Protein AF-Q9VDY0-F1 (afdb_monomer_lite)

InterPro domains:
  IPR006623 Testicular haploid expressed repeat [PF14912] (174-242)
  IPR006623 Testicular haploid expressed repeat [SM00705] (97-116)
  IPR006623 Testicular haploid expressed repeat [SM00705] (178-197)
  IPR006623 Testicular haploid expressed repeat [SM00705] (226-245)

Sequence (253 aa):
MSMIQEETKASVISVVKPPPSWVEWCERNAKPIERRLIKERRYLTRWQIPGPMKKAQWREFYEWAASRAMPKELPVPVKQPIPCVDKFLPCARKPRAIDPDEFQEKVAKLATPLERKMTPKHQYIYPVQPYSPIIVWGQPPLHDKGRPFKPPQKPCCFFNADIEDKWWAELRFPIRKAALKARITPRILSLSKPKITPQFPPHCYHPEHIYDVLNVKPPRRKKFTPQGWRLHQIRLLYLSKPVSRPEYEYFYM

Organism: Drosophila melanogaster (NCBI:txid7227)

Foldseek 3Di:
DAFDPPPDPPPPPPPVPPDDDPVVVCVVVVDPPPDPPPPDDDDDDPVRDPDDDDPVRVVVVVVVCVVPVDDDDDDDDDGDHDDPDDCVDPVNDDDDDDDPVVVVVVVVVVVDPDPVPDDVVPPDPDDDDDDDAPPDPPDDGDDDPDDPDDPPDDDPDDPDPVRVVVVVVVVPDPQPPCNVVDDDDVVVVVVPPPPPDADVVHPDDDPDDDDDQLQDADDPPDPADNVRSSVVSVVVVVVPDPPPPPPPPPPPD

pLDDT: mean 76.74, std 13.52, range [33.88, 94.31]

Radius of gyration: 40.16 Å; chains: 1; bounding box: 88×80×98 Å

Secondary structure (DSSP, 8-state):
-B------TT------PPPPPHHHHHHHHHS--------S--PPPTTTS-SPPPHHHHHHHHHHHHHHSSPPPPPPPP---B----TTSTTTSPPPPPPHHHHHHHHHHHHSPPGGG--GGG------PPP-----TTSPP---TT---PPP---SS-SSHHHHHHHHHHHS----HHHHTPPPPHHHHHHHS---PPPSS-SS-PPP----GGGPPPPTTS---HHHHHHHHHHHHHHHS------------

Structure (mmCIF, N/CA/C/O backbone):
data_AF-Q9VDY0-F1
#
_entry.id   AF-Q9VDY0-F1
#
loop_
_atom_site.group_PDB
_atom_site.id
_atom_site.type_symbol
_atom_site.label_atom_id
_atom_site.label_alt_id
_atom_site.label_comp_id
_atom_site.label_asym_id
_atom_site.label_entity_id
_atom_site.label_seq_id
_atom_site.pdbx_PDB_ins_code
_atom_site.Cartn_x
_atom_site.Cartn_y
_atom_site.Cartn_z
_atom_site.occupancy
_atom_site.B_iso_or_equiv
_atom_site.auth_seq_id
_atom_site.auth_comp_id
_atom_site.auth_asym_id
_atom_site.auth_atom_id
_atom_site.pdbx_PDB_model_num
ATOM 1 N N . MET A 1 1 ? -15.422 34.775 -28.209 1.00 33.88 1 MET A N 1
ATOM 2 C CA . MET A 1 1 ? -13.989 34.560 -28.388 1.00 33.88 1 MET A CA 1
ATOM 3 C C . MET A 1 1 ? -13.470 33.759 -27.116 1.00 33.88 1 MET A C 1
ATOM 5 O O . MET A 1 1 ? -12.814 34.283 -26.243 1.00 33.88 1 MET A O 1
ATOM 9 N N . SER A 1 2 ? -13.886 32.494 -26.893 1.00 41.53 2 SER A N 1
ATOM 10 C CA . SER A 1 2 ? -13.503 31.529 -25.809 1.00 41.53 2 SER A CA 1
ATOM 11 C C . SER A 1 2 ? -12.095 30.889 -26.007 1.00 41.53 2 SER A C 1
ATOM 13 O O . SER A 1 2 ? -11.409 31.260 -26.908 1.00 41.53 2 SER A O 1
ATOM 15 N N . MET A 1 3 ? -11.508 29.999 -25.213 1.00 39.16 3 MET A N 1
ATOM 16 C CA . MET A 1 3 ? -10.146 29.480 -25.515 1.00 39.16 3 MET A CA 1
ATOM 17 C C . MET A 1 3 ? -10.170 28.060 -26.072 1.00 39.16 3 MET A C 1
ATOM 19 O O . MET A 1 3 ? -10.779 27.187 -25.457 1.00 39.16 3 MET A O 1
ATOM 23 N N . ILE A 1 4 ? -9.558 27.853 -27.250 1.00 44.50 4 ILE A N 1
ATOM 24 C CA . ILE A 1 4 ? -9.361 26.525 -27.844 1.00 44.50 4 ILE A CA 1
ATOM 25 C C . ILE A 1 4 ? -8.486 25.783 -26.847 1.00 44.50 4 ILE A C 1
ATOM 27 O O . ILE A 1 4 ? -7.351 26.182 -26.594 1.00 44.50 4 ILE A O 1
ATOM 31 N N . GLN A 1 5 ? -9.065 24.764 -26.219 1.00 44.41 5 GLN A N 1
ATOM 32 C CA . GLN A 1 5 ? -8.342 23.866 -25.342 1.00 44.41 5 GLN A CA 1
ATOM 33 C C . GLN A 1 5 ? -7.259 23.194 -26.182 1.00 44.41 5 GLN A C 1
ATOM 35 O O . GLN A 1 5 ? -7.542 22.433 -27.105 1.00 44.41 5 GLN A O 1
ATOM 40 N N . GLU A 1 6 ? -6.011 23.533 -25.868 1.00 40.41 6 GLU A N 1
ATOM 41 C CA . GLU A 1 6 ? -4.843 22.752 -26.232 1.00 40.41 6 GLU A CA 1
ATOM 42 C C . GLU A 1 6 ? -5.005 21.375 -25.587 1.00 40.41 6 GLU A C 1
ATOM 44 O O . GLU A 1 6 ? -4.601 21.136 -24.447 1.00 40.41 6 GLU A O 1
ATOM 49 N N . GLU A 1 7 ? -5.652 20.464 -26.311 1.00 42.00 7 GLU A N 1
ATOM 50 C CA . GLU A 1 7 ? -5.622 19.053 -25.981 1.00 42.00 7 GLU A CA 1
ATOM 51 C C . GLU A 1 7 ? -4.179 18.582 -26.126 1.00 42.00 7 GLU A C 1
ATOM 53 O O . GLU A 1 7 ? -3.614 18.376 -27.203 1.00 42.00 7 GLU A O 1
ATOM 58 N N . THR A 1 8 ? -3.564 18.505 -24.956 1.00 42.94 8 THR A N 1
ATOM 59 C CA . THR A 1 8 ? -2.316 17.846 -24.642 1.00 42.94 8 THR A CA 1
ATOM 60 C C . THR A 1 8 ? -2.047 16.666 -25.568 1.00 42.94 8 THR A C 1
ATOM 62 O O . THR A 1 8 ? -2.854 15.746 -25.690 1.00 42.94 8 THR A O 1
ATOM 65 N N . LYS A 1 9 ? -0.839 16.662 -26.137 1.00 45.66 9 LYS A N 1
ATOM 66 C CA . LYS A 1 9 ? -0.232 15.641 -27.012 1.00 45.66 9 LYS A CA 1
ATOM 67 C C . LYS A 1 9 ? -0.145 14.221 -26.405 1.00 45.66 9 LYS A C 1
ATOM 69 O O . LYS A 1 9 ? 0.622 13.397 -26.890 1.00 45.66 9 LYS A O 1
ATOM 74 N N . ALA A 1 10 ? -0.893 13.928 -25.344 1.00 47.28 10 ALA A N 1
ATOM 75 C CA . 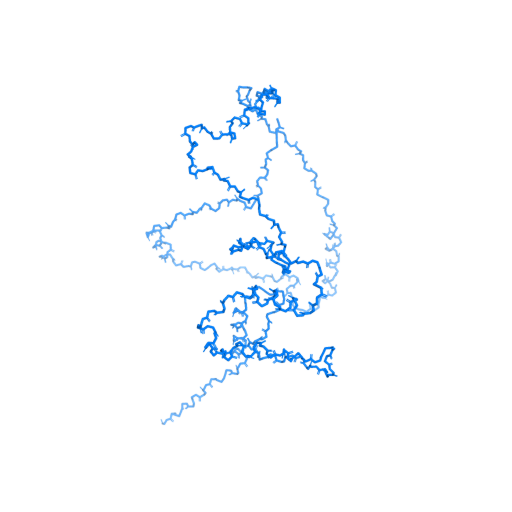ALA A 1 10 ? -0.930 12.654 -24.637 1.00 47.28 10 ALA A CA 1
ATOM 76 C C . ALA A 1 10 ? -2.174 11.806 -24.959 1.00 47.28 10 ALA A C 1
ATOM 78 O O . ALA A 1 10 ? -2.213 10.639 -24.579 1.00 47.28 10 ALA A O 1
ATOM 79 N N . SER A 1 11 ? -3.162 12.342 -25.682 1.00 43.25 11 SER A N 1
ATOM 80 C CA . SER A 1 11 ? -4.394 11.621 -26.020 1.00 43.25 11 SER A CA 1
ATOM 81 C C . SER A 1 11 ? -4.702 11.645 -27.513 1.00 43.25 11 SER A C 1
ATOM 83 O O . SER A 1 11 ? -5.863 11.753 -27.898 1.00 43.25 11 SER A O 1
ATOM 85 N N . VAL A 1 12 ? -3.690 11.479 -28.379 1.00 45.91 12 VAL A N 1
ATOM 86 C CA . VAL A 1 12 ? -3.972 10.922 -29.713 1.00 45.91 12 VAL A CA 1
ATOM 87 C C . VAL A 1 12 ? -4.371 9.480 -29.467 1.00 45.91 12 VAL A C 1
ATOM 89 O O . VAL A 1 12 ? -3.540 8.576 -29.400 1.00 45.91 12 VAL A O 1
ATOM 92 N N . ILE A 1 13 ? -5.666 9.355 -29.198 1.00 47.03 13 ILE A N 1
ATOM 93 C CA . ILE A 1 13 ? -6.491 8.172 -29.111 1.00 47.03 13 ILE A CA 1
ATOM 94 C C . ILE A 1 13 ? -5.808 7.087 -29.924 1.00 47.03 13 ILE A C 1
ATOM 96 O O . ILE A 1 13 ? -5.751 7.140 -31.154 1.00 47.03 13 ILE A O 1
ATOM 100 N N . SER A 1 14 ? -5.241 6.112 -29.218 1.00 49.50 14 SER A N 1
ATOM 101 C CA . SER A 1 14 ? -4.957 4.817 -29.797 1.00 49.50 14 SER A CA 1
ATOM 102 C C . SER A 1 14 ? -6.316 4.260 -30.200 1.00 49.50 14 SER A C 1
ATOM 104 O O . SER A 1 14 ? -6.971 3.571 -29.419 1.00 49.50 14 SER A O 1
ATOM 106 N N . VAL A 1 15 ? -6.792 4.652 -31.381 1.00 58.38 15 VAL A N 1
ATOM 107 C CA . VAL A 1 15 ? -7.904 3.999 -32.049 1.00 58.38 15 VAL A CA 1
ATOM 108 C C . VAL A 1 15 ? -7.485 2.543 -32.065 1.00 58.38 15 VAL A C 1
ATOM 110 O O . VAL A 1 15 ? -6.479 2.197 -32.691 1.00 58.38 15 VAL A O 1
ATOM 113 N N . VAL A 1 16 ? -8.155 1.732 -31.245 1.00 65.56 16 VAL A N 1
ATOM 114 C CA . VAL A 1 16 ? -7.887 0.304 -31.139 1.00 65.56 16 VAL A CA 1
ATOM 115 C C . VAL A 1 16 ? -8.151 -0.230 -32.533 1.00 65.56 16 VAL A C 1
ATOM 117 O O . VAL A 1 16 ? -9.300 -0.347 -32.951 1.00 65.56 16 VAL A O 1
ATOM 120 N N . LYS A 1 17 ? -7.079 -0.429 -33.304 1.00 72.38 17 LYS A N 1
ATOM 121 C CA . LYS A 1 17 ? -7.203 -0.986 -34.643 1.00 72.38 17 LYS A CA 1
ATOM 122 C C . LYS A 1 17 ? -7.842 -2.362 -34.463 1.00 72.38 17 LYS A C 1
ATOM 124 O O . LYS A 1 17 ? -7.377 -3.105 -33.591 1.00 72.38 17 LYS A O 1
ATOM 129 N N . PRO A 1 18 ? -8.906 -2.687 -35.216 1.00 80.94 18 PRO A N 1
ATOM 130 C CA . PRO A 1 18 ? -9.484 -4.017 -35.152 1.00 80.94 18 PRO A CA 1
ATOM 131 C C . PRO A 1 18 ? -8.390 -5.058 -35.432 1.00 80.94 18 PRO A C 1
ATOM 133 O O . PRO A 1 18 ? -7.410 -4.746 -36.122 1.00 80.94 18 PRO A O 1
ATOM 136 N N . PRO A 1 19 ? -8.513 -6.269 -34.862 1.00 82.88 19 PRO A N 1
ATOM 137 C CA . PRO A 1 19 ? -7.570 -7.338 -35.146 1.00 82.88 19 PRO A CA 1
ATOM 138 C C . PRO A 1 19 ? -7.471 -7.522 -36.668 1.00 82.88 19 PRO A C 1
ATOM 140 O O . PRO A 1 19 ? -8.509 -7.513 -37.334 1.00 82.88 19 PRO A O 1
ATOM 143 N N . PRO A 1 20 ? -6.251 -7.636 -37.224 1.00 80.44 20 PRO A N 1
ATOM 144 C CA . PRO A 1 20 ? -6.081 -7.765 -38.662 1.00 80.44 20 PRO A CA 1
ATOM 145 C C . PRO A 1 20 ? -6.806 -9.013 -39.160 1.00 80.44 20 PRO A C 1
ATOM 147 O O . PRO A 1 20 ? -6.823 -10.046 -38.480 1.00 80.44 20 PRO A O 1
ATOM 150 N N . SER A 1 21 ? -7.380 -8.920 -40.357 1.00 87.38 21 SER A N 1
ATOM 151 C CA . SER A 1 21 ? -7.919 -10.096 -41.039 1.00 87.38 21 SER A CA 1
ATOM 152 C C . SER A 1 21 ? -6.801 -11.125 -41.246 1.00 87.38 21 SER A C 1
ATOM 154 O O . SER A 1 21 ? -5.633 -10.765 -41.406 1.00 87.38 21 SER A O 1
ATOM 156 N N . TRP A 1 22 ? -7.141 -12.417 -41.276 1.00 88.19 22 TRP A N 1
ATOM 157 C CA . TRP A 1 22 ? -6.167 -13.483 -41.538 1.00 88.19 22 TRP A CA 1
ATOM 158 C C . TRP A 1 22 ? -5.363 -13.224 -42.822 1.00 88.19 22 TRP A C 1
ATOM 160 O O . TRP A 1 22 ? -4.153 -13.432 -42.850 1.00 88.19 22 TRP A O 1
ATOM 170 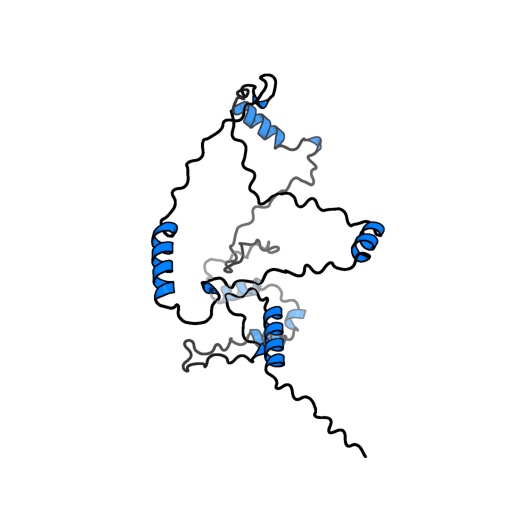N N . VAL A 1 23 ? -6.019 -12.675 -43.849 1.00 91.38 23 VAL A N 1
ATOM 171 C CA . VAL A 1 23 ? -5.388 -12.303 -45.124 1.00 91.38 23 VAL A CA 1
ATOM 172 C C . VAL A 1 23 ? -4.345 -11.199 -44.932 1.00 91.38 23 VAL A C 1
ATOM 174 O O . VAL A 1 23 ? -3.214 -11.350 -45.382 1.00 91.38 23 VAL A O 1
ATOM 177 N N . GLU A 1 24 ? -4.668 -10.139 -44.185 1.00 91.06 24 GLU A N 1
ATOM 178 C CA . GLU A 1 24 ? -3.726 -9.051 -43.876 1.00 91.06 24 GLU A CA 1
ATOM 179 C C . GLU A 1 24 ? -2.537 -9.553 -43.048 1.00 91.06 24 GLU A C 1
ATOM 181 O O . GLU A 1 24 ? -1.400 -9.114 -43.232 1.00 91.06 24 GLU A O 1
ATOM 186 N N . TRP A 1 25 ? -2.782 -10.495 -42.132 1.00 89.31 25 TRP A N 1
ATOM 187 C CA . TRP A 1 25 ? -1.723 -11.133 -41.358 1.00 89.31 25 TRP A CA 1
ATOM 188 C C . TRP A 1 25 ? -0.805 -11.973 -42.255 1.00 89.31 25 TRP A C 1
ATOM 190 O O . TRP A 1 25 ? 0.420 -11.871 -42.135 1.00 89.31 25 TRP A O 1
ATOM 200 N N . CYS A 1 26 ? -1.368 -12.753 -43.182 1.00 88.81 26 CYS A N 1
ATOM 201 C CA . CYS A 1 26 ? -0.603 -13.502 -44.176 1.00 88.81 26 CYS A CA 1
ATOM 202 C C . CYS A 1 26 ? 0.220 -12.568 -45.070 1.00 88.81 26 CYS A C 1
ATOM 204 O O . CYS A 1 26 ? 1.424 -12.772 -45.185 1.00 88.81 26 CYS A O 1
ATOM 206 N N . GLU A 1 27 ? -0.367 -11.508 -45.627 1.00 90.44 27 GLU A N 1
ATOM 207 C CA . GLU A 1 27 ? 0.351 -10.533 -46.463 1.00 90.44 27 GLU A CA 1
ATOM 208 C C . GLU A 1 27 ? 1.490 -9.834 -45.711 1.00 90.44 27 GLU A C 1
ATOM 210 O O . GLU A 1 27 ? 2.564 -9.594 -46.273 1.00 90.44 27 GLU A O 1
ATOM 215 N N . ARG A 1 28 ? 1.285 -9.519 -44.426 1.00 85.50 28 ARG A N 1
ATOM 216 C CA . ARG A 1 28 ? 2.302 -8.864 -43.597 1.00 85.50 28 ARG A CA 1
ATOM 217 C C . ARG A 1 28 ? 3.474 -9.785 -43.268 1.00 85.50 28 ARG A C 1
ATOM 219 O O . ARG A 1 28 ? 4.600 -9.303 -43.198 1.00 85.50 28 ARG A O 1
ATOM 226 N N . ASN A 1 29 ? 3.219 -11.075 -43.047 1.00 85.62 29 ASN A N 1
ATOM 227 C CA . ASN A 1 29 ? 4.269 -12.056 -42.752 1.00 85.62 29 ASN A CA 1
ATOM 228 C C . ASN A 1 29 ? 4.889 -12.684 -44.010 1.00 85.62 29 ASN A C 1
ATOM 230 O O . ASN A 1 29 ? 6.006 -13.185 -43.933 1.00 85.62 29 ASN A O 1
ATOM 234 N N . ALA A 1 30 ? 4.206 -12.648 -45.158 1.00 86.75 30 ALA A N 1
ATOM 235 C CA . ALA A 1 30 ? 4.732 -13.151 -46.427 1.00 86.75 30 ALA A CA 1
ATOM 236 C C . ALA A 1 30 ? 5.882 -12.287 -46.968 1.00 86.75 30 ALA A C 1
ATOM 238 O O . ALA A 1 30 ? 6.735 -12.780 -47.705 1.00 86.75 30 ALA A O 1
ATOM 239 N N . LYS A 1 31 ? 5.926 -10.998 -46.605 1.00 84.25 31 LYS A N 1
ATOM 240 C CA 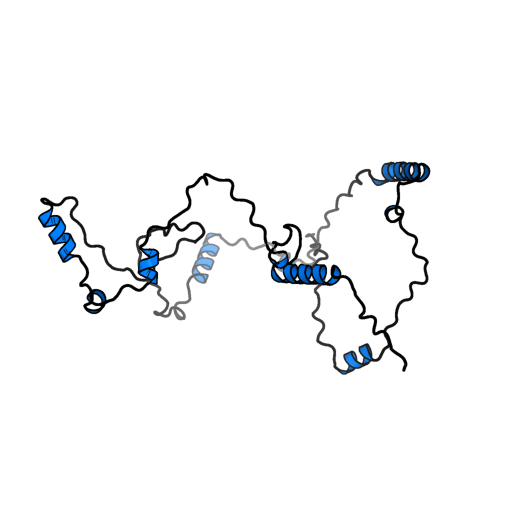. LYS A 1 31 ? 7.010 -10.096 -47.008 1.00 84.25 31 LYS A CA 1
ATOM 241 C C . LYS A 1 31 ? 8.252 -10.344 -46.136 1.00 84.25 31 LYS A C 1
ATOM 243 O O . LYS A 1 31 ? 8.153 -10.244 -44.911 1.00 84.25 31 LYS A O 1
ATOM 248 N N . PRO A 1 32 ? 9.429 -10.632 -46.721 1.00 83.31 32 PRO A N 1
ATOM 249 C CA . PRO A 1 32 ? 10.660 -10.772 -45.951 1.00 83.31 32 PRO A CA 1
ATOM 250 C C . PRO A 1 32 ? 10.989 -9.470 -45.208 1.00 83.31 32 PRO A C 1
ATOM 252 O O . PRO A 1 32 ? 10.771 -8.371 -45.716 1.00 83.31 32 PRO A O 1
ATOM 255 N N . ILE A 1 33 ? 11.518 -9.590 -43.986 1.00 82.31 33 ILE A N 1
ATOM 256 C CA . ILE A 1 33 ? 11.867 -8.435 -43.148 1.00 82.31 33 ILE A CA 1
ATOM 257 C C . ILE A 1 33 ? 12.983 -7.645 -43.837 1.00 82.31 33 ILE A C 1
ATOM 259 O O . ILE A 1 33 ? 14.144 -8.060 -43.827 1.00 82.31 33 ILE A O 1
ATOM 263 N N . GLU A 1 34 ? 12.644 -6.481 -44.389 1.00 80.06 34 GLU A N 1
ATOM 264 C CA . GLU A 1 34 ? 13.615 -5.532 -44.928 1.00 80.06 34 GLU A CA 1
ATOM 265 C C . GLU A 1 34 ? 14.488 -4.985 -43.794 1.00 80.06 34 GLU A C 1
ATOM 267 O O . GLU A 1 34 ? 14.147 -4.035 -43.081 1.00 80.06 34 GLU A O 1
ATOM 272 N N . ARG A 1 35 ? 15.650 -5.606 -43.590 1.00 80.88 35 ARG A N 1
ATOM 273 C CA . ARG A 1 35 ? 16.654 -5.093 -42.660 1.00 80.88 35 ARG A CA 1
ATOM 274 C C . ARG A 1 35 ? 17.238 -3.821 -43.263 1.00 80.88 35 ARG A C 1
ATOM 276 O O . ARG A 1 35 ? 18.018 -3.885 -44.209 1.00 80.88 35 ARG A O 1
ATOM 283 N N . ARG A 1 36 ? 16.883 -2.660 -42.704 1.00 80.62 36 ARG A N 1
ATOM 284 C CA . ARG A 1 36 ? 17.521 -1.384 -43.057 1.00 80.62 36 ARG A CA 1
ATOM 285 C C . ARG A 1 36 ? 19.003 -1.453 -42.692 1.00 80.62 36 ARG A C 1
ATOM 287 O O . ARG A 1 36 ? 19.375 -1.265 -41.535 1.00 80.62 36 ARG A O 1
ATOM 294 N N . LEU A 1 37 ? 19.845 -1.731 -43.681 1.00 76.44 37 LEU A N 1
ATOM 295 C CA . LEU A 1 37 ? 21.285 -1.549 -43.566 1.00 76.44 37 LEU A CA 1
ATOM 296 C C . LEU A 1 37 ? 21.538 -0.044 -43.478 1.00 76.44 37 LEU A C 1
ATOM 298 O O . LEU A 1 37 ? 21.373 0.681 -44.459 1.00 76.44 37 LEU A O 1
ATOM 302 N N . ILE A 1 38 ? 21.888 0.437 -42.288 1.00 77.69 38 ILE A N 1
ATOM 303 C CA . ILE A 1 38 ? 22.301 1.827 -42.098 1.00 77.69 38 ILE A CA 1
ATOM 304 C C . ILE A 1 38 ? 23.636 1.979 -42.836 1.00 77.69 38 ILE A C 1
ATOM 306 O O . ILE A 1 38 ? 24.664 1.503 -42.364 1.00 77.69 38 ILE A O 1
ATOM 310 N N . LYS A 1 39 ? 23.599 2.571 -44.037 1.00 79.12 39 LYS A N 1
ATOM 311 C CA . LYS A 1 39 ? 24.779 2.743 -44.905 1.00 79.12 39 LYS A CA 1
ATOM 312 C C . LYS A 1 39 ? 25.777 3.766 -44.356 1.00 79.12 39 LYS A C 1
ATOM 314 O O . LYS A 1 39 ? 26.944 3.747 -44.731 1.00 79.12 39 LYS A O 1
ATOM 319 N N . GLU A 1 40 ? 25.332 4.660 -43.481 1.00 80.50 40 GLU A N 1
ATOM 320 C CA . GLU A 1 40 ? 26.159 5.747 -42.970 1.00 80.50 40 GLU A CA 1
ATOM 321 C C . GLU A 1 40 ? 27.049 5.278 -41.816 1.00 80.50 40 GLU A C 1
ATOM 323 O O . GLU A 1 40 ? 26.590 4.663 -40.849 1.00 80.50 40 GLU A O 1
ATOM 328 N N . ARG A 1 41 ? 28.348 5.593 -41.901 1.00 76.12 41 ARG A N 1
ATOM 329 C CA . ARG A 1 41 ? 29.286 5.351 -40.801 1.00 76.12 41 ARG A CA 1
ATOM 330 C C . ARG A 1 41 ? 28.848 6.184 -39.600 1.00 76.12 41 ARG A C 1
ATOM 332 O O . ARG A 1 41 ? 28.804 7.409 -39.661 1.00 76.12 41 ARG A O 1
ATOM 339 N N . ARG A 1 42 ? 28.531 5.511 -38.494 1.00 77.69 42 ARG A N 1
ATOM 340 C CA . ARG A 1 42 ? 28.123 6.159 -37.248 1.00 77.69 42 ARG A CA 1
ATOM 341 C C . ARG A 1 42 ? 29.297 6.952 -36.672 1.00 77.69 42 ARG A C 1
ATOM 343 O O . ARG A 1 42 ? 30.224 6.368 -36.117 1.00 77.69 42 ARG A O 1
ATOM 350 N N . TYR A 1 43 ? 29.235 8.275 -36.763 1.00 78.31 43 TYR A N 1
ATOM 351 C CA . TYR A 1 43 ? 30.140 9.150 -36.026 1.00 78.31 43 TYR A CA 1
ATOM 352 C C . TYR A 1 43 ? 29.741 9.137 -34.550 1.00 78.31 43 TYR A C 1
ATOM 354 O O . TYR A 1 43 ? 28.598 9.439 -34.200 1.00 78.31 43 TYR A O 1
ATOM 362 N N . LEU A 1 44 ? 30.671 8.743 -33.679 1.00 80.81 44 LEU A N 1
ATOM 363 C CA . LEU A 1 44 ? 30.465 8.848 -32.240 1.00 80.81 44 LEU A CA 1
ATOM 364 C C . LEU A 1 44 ? 30.328 10.323 -31.874 1.00 80.81 44 LEU A C 1
ATOM 366 O O . LEU A 1 44 ? 31.113 11.163 -32.320 1.00 80.81 44 LEU A O 1
ATOM 370 N N . THR A 1 45 ? 29.328 10.644 -31.056 1.00 73.69 45 THR A N 1
ATOM 371 C CA . THR A 1 45 ? 29.236 11.997 -30.512 1.00 73.69 45 THR A CA 1
ATOM 372 C C . THR A 1 45 ? 30.423 12.241 -29.585 1.00 73.69 45 THR A C 1
ATOM 374 O O . THR A 1 45 ? 31.008 11.310 -29.034 1.00 73.69 45 THR A O 1
ATOM 377 N N . ARG A 1 46 ? 30.779 13.509 -29.377 1.00 66.12 46 ARG A N 1
ATOM 378 C CA . ARG A 1 46 ? 31.914 13.908 -28.530 1.00 66.12 46 ARG A CA 1
ATOM 379 C C . ARG A 1 46 ? 31.920 13.255 -27.137 1.00 66.12 46 ARG A C 1
ATOM 381 O O . ARG A 1 46 ? 32.983 12.994 -26.595 1.00 66.12 46 ARG A O 1
ATOM 388 N N . TRP A 1 47 ? 30.734 12.962 -26.603 1.00 66.44 47 TRP A N 1
ATOM 389 C CA . TRP A 1 47 ? 30.490 12.334 -25.299 1.00 66.44 47 TRP A CA 1
ATOM 390 C C . TRP A 1 47 ? 30.594 10.802 -25.298 1.00 66.44 47 TRP A C 1
ATOM 392 O O . TRP A 1 47 ? 30.579 10.188 -24.238 1.00 66.44 47 TRP A O 1
ATOM 402 N N . GLN A 1 48 ? 30.644 10.177 -26.476 1.00 79.69 48 GLN A N 1
ATOM 403 C CA . GLN A 1 48 ? 30.752 8.725 -26.644 1.00 79.69 48 GLN A CA 1
ATOM 404 C C . GLN A 1 48 ? 32.198 8.259 -26.852 1.00 79.69 48 GLN A C 1
ATOM 406 O O . GLN A 1 48 ? 32.443 7.055 -26.863 1.00 79.69 48 GLN A O 1
ATOM 411 N N . ILE A 1 49 ? 33.149 9.182 -27.034 1.00 77.94 49 ILE A N 1
ATOM 412 C CA . ILE A 1 49 ? 34.567 8.849 -27.189 1.00 77.94 49 ILE A CA 1
ATOM 413 C C . ILE A 1 49 ? 35.125 8.494 -25.800 1.00 77.94 49 ILE A C 1
ATOM 415 O O . ILE A 1 49 ? 35.075 9.339 -24.906 1.00 77.94 49 ILE A O 1
ATOM 419 N N . PRO A 1 50 ? 35.643 7.273 -25.583 1.00 74.31 50 PRO A N 1
ATOM 420 C CA . PRO A 1 50 ? 36.238 6.904 -24.305 1.00 74.31 50 PRO A CA 1
ATOM 421 C C . PRO A 1 50 ? 37.565 7.648 -24.085 1.00 74.31 50 PRO A C 1
ATOM 423 O O . PRO A 1 50 ? 38.410 7.696 -24.978 1.00 74.31 50 PRO A O 1
ATOM 426 N N . GLY A 1 51 ? 37.759 8.192 -22.881 1.00 79.19 51 GLY A N 1
ATOM 427 C CA . GLY A 1 51 ? 39.004 8.841 -22.451 1.00 79.19 51 GLY A CA 1
ATOM 428 C C . GLY A 1 51 ? 38.862 10.333 -22.116 1.00 79.19 51 GLY A C 1
ATOM 429 O O . GLY A 1 51 ? 37.824 10.942 -22.378 1.00 79.19 51 GLY A O 1
ATOM 430 N N . PRO A 1 52 ? 39.894 10.937 -21.499 1.00 82.56 52 PRO A N 1
ATOM 431 C CA . PRO A 1 52 ? 39.880 12.354 -21.158 1.00 82.56 52 PRO A CA 1
ATOM 432 C C . PRO A 1 52 ? 39.887 13.217 -22.427 1.00 82.56 52 PRO A C 1
ATOM 434 O O . PRO A 1 52 ? 40.654 12.973 -23.361 1.00 82.56 52 PRO A O 1
ATOM 437 N N . MET A 1 53 ? 39.046 14.253 -22.453 1.00 82.75 53 MET A N 1
ATOM 438 C CA . MET A 1 53 ? 39.001 15.195 -23.573 1.00 82.75 53 MET A CA 1
ATOM 439 C C . MET A 1 53 ? 40.357 15.893 -23.745 1.00 82.75 53 MET A C 1
ATOM 441 O O . MET A 1 53 ? 40.952 16.381 -22.781 1.00 82.75 53 MET A O 1
ATOM 445 N N . LYS A 1 54 ? 40.840 15.985 -24.990 1.00 85.88 54 LYS A N 1
ATOM 446 C CA . LYS A 1 54 ? 42.070 16.732 -25.310 1.00 85.88 54 LYS A CA 1
ATOM 447 C C . LYS A 1 54 ? 41.860 18.231 -25.046 1.00 85.88 54 LYS A C 1
ATOM 449 O O . LYS A 1 54 ? 40.748 18.737 -25.169 1.00 85.88 54 LYS A O 1
ATOM 454 N N . LYS A 1 55 ? 42.932 18.989 -24.783 1.00 88.81 55 LYS A N 1
ATOM 455 C CA . LYS A 1 55 ? 42.868 20.448 -24.520 1.00 88.81 55 LYS A CA 1
ATOM 456 C C . LYS A 1 55 ? 42.145 21.251 -25.618 1.00 88.81 55 LYS A C 1
ATOM 458 O O . LYS A 1 55 ? 41.441 22.208 -25.319 1.00 88.81 55 LYS A O 1
ATOM 463 N N . ALA A 1 56 ? 42.293 20.863 -26.889 1.00 89.75 56 ALA A N 1
ATOM 464 C CA . ALA A 1 56 ? 41.541 21.458 -28.003 1.00 89.75 56 ALA A CA 1
ATOM 465 C C . ALA A 1 56 ? 40.033 21.213 -27.865 1.00 89.75 56 ALA A C 1
ATOM 467 O O . ALA A 1 56 ? 39.232 22.124 -28.060 1.00 89.75 56 ALA A O 1
ATOM 468 N N . GLN A 1 57 ? 39.652 20.008 -27.436 1.00 86.94 57 GLN A N 1
ATOM 469 C CA . GLN A 1 57 ? 38.250 19.679 -27.282 1.00 86.94 57 GLN A CA 1
ATOM 470 C C . GLN A 1 57 ? 37.592 20.483 -26.153 1.00 86.94 57 GLN A C 1
ATOM 472 O O . GLN A 1 57 ? 36.455 20.935 -26.291 1.00 86.94 57 GLN A O 1
ATOM 477 N N . TRP A 1 58 ? 38.337 20.710 -25.071 1.00 84.56 58 TRP A N 1
ATOM 478 C CA . TRP A 1 58 ? 37.912 21.566 -23.968 1.00 84.56 58 TRP A CA 1
ATOM 479 C C . TRP A 1 58 ? 37.660 23.018 -24.384 1.00 84.56 58 TRP A C 1
ATOM 481 O O . TRP A 1 58 ? 36.683 23.599 -23.921 1.00 84.56 58 TRP A O 1
ATOM 491 N N . ARG A 1 59 ? 38.473 23.591 -25.285 1.00 90.00 59 ARG A N 1
ATOM 492 C CA . ARG A 1 59 ? 38.258 24.962 -25.789 1.00 90.00 59 ARG A CA 1
ATOM 493 C C . ARG A 1 59 ? 36.937 25.099 -26.541 1.00 90.00 59 ARG A C 1
ATOM 495 O O . ARG A 1 59 ? 36.100 25.905 -26.157 1.00 90.00 59 ARG A O 1
ATOM 502 N N . GLU A 1 60 ? 36.697 24.231 -27.518 1.00 90.06 60 GLU A N 1
ATOM 503 C CA . GLU A 1 60 ? 35.425 24.222 -28.255 1.00 90.06 60 GLU A CA 1
ATOM 504 C C . GLU A 1 60 ? 34.222 23.936 -27.337 1.00 90.06 60 GLU A C 1
ATOM 506 O O . GLU A 1 60 ? 33.115 24.402 -27.586 1.00 90.06 60 GLU A O 1
ATOM 511 N N . PHE A 1 61 ? 34.399 23.116 -26.290 1.00 85.56 61 PHE A N 1
ATOM 512 C CA . PHE A 1 61 ? 33.332 22.883 -25.313 1.00 85.56 61 PHE A CA 1
ATOM 513 C C . PHE A 1 61 ? 33.007 24.158 -24.536 1.00 85.56 61 PHE A C 1
ATOM 515 O O . PHE A 1 61 ? 31.834 24.466 -24.350 1.00 85.56 61 PHE A O 1
ATOM 522 N N . TYR A 1 62 ? 34.030 24.898 -24.116 1.00 88.69 62 TYR A N 1
ATOM 523 C CA . TYR A 1 62 ? 33.854 26.149 -23.393 1.00 88.69 62 TYR A CA 1
ATOM 524 C C . TYR A 1 62 ? 33.108 27.192 -24.243 1.00 88.69 62 TYR A C 1
ATOM 526 O O . TYR A 1 62 ? 32.146 27.792 -23.770 1.00 88.69 62 TYR A O 1
ATOM 534 N N . GLU A 1 63 ? 33.458 27.324 -25.525 1.00 91.00 63 GLU A N 1
ATOM 535 C CA . GLU A 1 63 ? 32.755 28.195 -26.484 1.00 91.00 63 GLU A CA 1
ATOM 536 C C . GLU A 1 63 ? 31.298 27.758 -26.722 1.00 91.00 63 GLU A C 1
ATOM 538 O O . GLU A 1 63 ? 30.365 28.570 -26.745 1.00 91.00 63 GLU A O 1
ATOM 543 N N . TRP A 1 64 ? 31.071 26.449 -26.860 1.00 89.62 64 TRP A N 1
ATOM 544 C CA . TRP A 1 64 ? 29.728 25.889 -27.001 1.00 89.62 64 TRP A CA 1
ATOM 545 C C . TRP A 1 64 ? 28.868 26.149 -25.758 1.00 89.62 64 TRP A C 1
ATOM 547 O O . TRP A 1 64 ? 27.706 26.543 -25.880 1.00 89.62 64 TRP A O 1
ATOM 557 N N . ALA A 1 65 ? 29.433 25.944 -24.568 1.00 89.06 65 ALA A N 1
ATOM 558 C CA . ALA A 1 65 ? 28.739 26.155 -23.305 1.00 89.06 65 ALA A CA 1
ATOM 559 C C . ALA A 1 65 ? 28.403 27.638 -23.115 1.00 89.06 65 ALA A C 1
ATOM 561 O O . ALA A 1 65 ? 27.264 27.952 -22.784 1.00 89.06 65 ALA A O 1
ATOM 562 N N . ALA A 1 66 ? 29.334 28.545 -23.421 1.00 86.88 66 ALA A N 1
ATOM 563 C CA . ALA A 1 66 ? 29.103 29.985 -23.324 1.00 86.88 66 ALA A CA 1
ATOM 564 C C . ALA A 1 66 ? 27.893 30.458 -24.155 1.00 86.88 66 ALA A C 1
ATOM 566 O O . ALA A 1 66 ? 27.136 31.314 -23.706 1.00 86.88 66 ALA A O 1
ATOM 567 N N . SER A 1 67 ? 27.665 29.873 -25.337 1.00 85.12 67 SER A N 1
ATOM 568 C CA . SER A 1 67 ? 26.563 30.276 -26.230 1.00 85.12 67 SER A CA 1
ATOM 569 C C . SER A 1 67 ? 25.225 29.578 -25.959 1.00 85.12 67 SER A C 1
ATOM 571 O O . SER A 1 67 ? 24.168 30.161 -26.197 1.00 85.12 67 SER A O 1
ATOM 573 N N . ARG A 1 68 ? 25.234 28.318 -25.503 1.00 83.56 68 ARG A N 1
ATOM 574 C CA . ARG A 1 68 ? 24.015 27.490 -25.387 1.00 83.56 68 ARG A CA 1
ATOM 575 C C . ARG A 1 68 ? 23.578 27.183 -23.963 1.00 83.56 68 ARG A C 1
ATOM 577 O O . ARG A 1 68 ? 22.434 26.768 -23.792 1.00 83.56 68 ARG A O 1
ATOM 584 N N . ALA A 1 69 ? 24.451 27.344 -22.970 1.00 78.81 69 ALA A N 1
ATOM 585 C CA . ALA A 1 69 ? 24.107 27.070 -21.575 1.00 78.81 69 ALA A CA 1
ATOM 586 C C . ALA A 1 69 ? 23.300 28.204 -20.923 1.00 78.81 69 ALA A C 1
ATOM 588 O O . ALA A 1 69 ? 22.722 27.992 -19.859 1.00 78.81 69 ALA A O 1
ATOM 589 N N . MET A 1 70 ? 23.229 29.382 -21.551 1.00 76.44 70 MET A N 1
ATOM 590 C CA . MET A 1 70 ? 22.399 30.479 -21.057 1.00 76.44 70 MET A CA 1
ATOM 591 C C . MET A 1 70 ? 20.903 30.118 -21.184 1.00 76.44 70 MET A C 1
ATOM 593 O O . MET A 1 70 ? 20.485 29.653 -22.252 1.00 76.44 70 MET A O 1
ATOM 597 N N . PRO A 1 71 ? 20.083 30.311 -20.130 1.00 77.69 71 PRO A N 1
ATOM 598 C CA . PRO A 1 71 ? 18.642 30.079 -20.184 1.00 77.69 71 PRO A CA 1
ATOM 599 C C . PRO A 1 71 ? 17.999 30.889 -21.314 1.00 77.69 71 PRO A C 1
ATOM 601 O O . PRO A 1 71 ? 18.164 32.103 -21.387 1.00 77.69 71 PRO A O 1
ATOM 604 N N . LYS A 1 72 ? 17.268 30.221 -22.209 1.00 80.44 72 LYS A N 1
ATOM 605 C CA . LYS A 1 72 ? 16.499 30.897 -23.259 1.00 80.44 72 LYS A CA 1
ATOM 606 C C . LYS A 1 72 ? 15.172 31.366 -22.678 1.00 80.44 72 LYS A C 1
ATOM 608 O O . LYS A 1 72 ? 14.410 30.541 -22.177 1.00 80.44 72 LYS A O 1
ATOM 613 N N . GLU A 1 73 ? 14.889 32.659 -22.771 1.00 77.50 73 GLU A N 1
ATOM 614 C CA . GLU A 1 73 ? 13.584 33.201 -22.398 1.00 77.50 73 GLU A CA 1
ATOM 615 C C . GLU A 1 73 ? 12.504 32.665 -23.351 1.00 77.50 73 GLU A C 1
ATOM 617 O O . GLU A 1 73 ? 12.656 32.693 -24.575 1.00 77.50 73 GLU A O 1
ATOM 622 N N . LEU A 1 74 ? 11.433 32.104 -22.784 1.00 80.25 74 LEU A N 1
ATOM 623 C CA . LEU A 1 74 ? 10.309 31.569 -23.551 1.00 80.25 74 LEU A CA 1
ATOM 624 C C . LEU A 1 74 ? 9.383 32.721 -23.977 1.00 80.25 74 LEU A C 1
ATOM 626 O O . LEU A 1 74 ? 9.036 33.549 -23.134 1.00 80.25 74 LEU A O 1
ATOM 630 N N . PRO A 1 75 ? 8.932 32.775 -25.243 1.00 74.75 75 PRO A N 1
ATOM 631 C CA . PRO A 1 75 ? 7.979 33.792 -25.675 1.00 74.75 75 PRO A CA 1
ATOM 632 C C . PRO A 1 75 ? 6.613 33.600 -24.992 1.00 74.75 75 PRO A C 1
ATOM 634 O O . PRO A 1 75 ? 6.117 32.479 -24.866 1.00 74.75 75 PRO A O 1
ATOM 637 N N . VAL A 1 76 ? 6.000 34.706 -24.559 1.00 77.38 76 VAL A N 1
ATOM 638 C CA . VAL A 1 76 ? 4.701 34.721 -23.862 1.00 77.38 76 VAL A CA 1
ATOM 639 C C . VAL A 1 76 ? 3.559 34.374 -24.838 1.00 77.38 76 VAL A C 1
ATOM 641 O O . VAL A 1 76 ? 3.478 34.984 -25.906 1.00 77.38 76 VAL A O 1
ATOM 644 N N . PRO A 1 77 ? 2.650 33.432 -24.505 1.00 73.56 77 PRO A N 1
ATOM 645 C CA . PRO A 1 77 ? 1.570 33.021 -25.404 1.00 73.56 77 PRO A CA 1
ATOM 646 C C . PRO A 1 77 ? 0.459 34.082 -25.517 1.00 73.56 77 PRO A C 1
ATOM 648 O O . PRO A 1 77 ? -0.080 34.556 -24.515 1.00 73.56 77 PRO A O 1
ATOM 651 N N . VAL A 1 78 ? 0.075 34.422 -26.752 1.00 73.25 78 VAL A N 1
ATOM 652 C CA . VAL A 1 78 ? -1.026 35.353 -27.061 1.00 73.25 78 VAL A CA 1
ATOM 653 C C . VAL A 1 78 ? -2.371 34.633 -26.897 1.00 73.25 78 VAL A C 1
ATOM 655 O O . VAL A 1 78 ? -2.655 33.673 -27.611 1.00 73.25 78 VAL A O 1
ATOM 658 N N . LYS A 1 79 ? -3.218 35.089 -25.962 1.00 68.62 79 LYS A N 1
ATOM 659 C CA . LYS A 1 79 ? -4.543 34.497 -25.694 1.00 68.62 79 LYS A CA 1
ATOM 660 C C . LYS A 1 79 ? -5.502 34.772 -26.856 1.00 68.62 79 LYS A C 1
ATOM 662 O O . LYS A 1 79 ? -5.988 35.891 -27.007 1.00 68.62 79 LYS A O 1
ATOM 667 N N . GLN A 1 80 ? -5.789 33.750 -27.659 1.00 66.31 80 GLN A N 1
ATOM 668 C CA . GLN A 1 80 ? -6.789 33.844 -28.717 1.00 66.31 80 GLN A CA 1
ATOM 669 C C . GLN A 1 80 ? -8.195 33.629 -28.172 1.00 66.31 80 GLN A C 1
ATOM 671 O O . GLN A 1 80 ? -8.392 32.709 -27.374 1.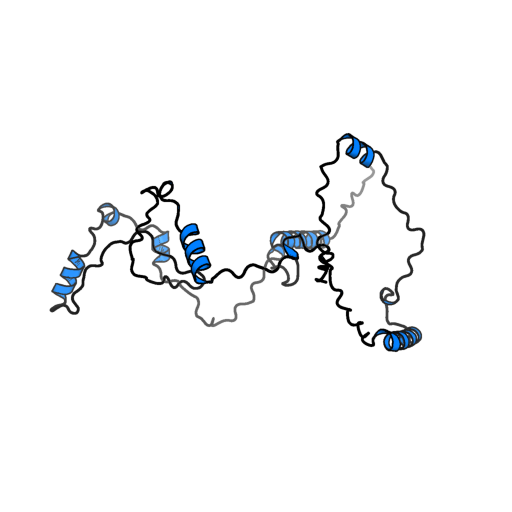00 66.31 80 GLN A O 1
ATOM 676 N N . PRO A 1 81 ? -9.191 34.388 -28.647 1.00 60.59 81 PRO A N 1
ATOM 677 C CA . PRO A 1 81 ? -10.527 34.180 -28.163 1.00 60.59 81 PRO A CA 1
ATOM 678 C C . PRO A 1 81 ? -11.386 33.477 -29.326 1.00 60.59 81 PRO A C 1
ATOM 680 O O . PRO A 1 81 ? -11.549 33.973 -30.421 1.00 60.59 81 PRO A O 1
ATOM 683 N N . ILE A 1 82 ? -11.957 32.272 -29.119 1.00 68.00 82 ILE A N 1
ATOM 684 C CA . ILE A 1 82 ? -12.937 31.365 -29.812 1.00 68.00 82 ILE A CA 1
ATOM 685 C C . ILE A 1 82 ? -14.306 32.016 -30.119 1.00 68.00 82 ILE A C 1
ATOM 687 O O . ILE A 1 82 ? -15.150 32.242 -29.238 1.00 68.00 82 ILE A O 1
ATOM 691 N N . PRO A 1 83 ? -14.598 32.341 -31.366 1.00 61.34 83 PRO A N 1
ATOM 692 C CA . PRO A 1 83 ? -15.896 32.881 -31.741 1.00 61.34 83 PRO A CA 1
ATOM 693 C C . PRO A 1 83 ? -17.000 31.820 -31.555 1.00 61.34 83 PRO A C 1
ATOM 695 O O . PRO A 1 83 ? -16.963 30.768 -32.182 1.00 61.34 83 PRO A O 1
ATOM 698 N N . CYS A 1 84 ? -17.999 32.079 -30.702 1.00 69.19 84 CYS A N 1
ATOM 699 C CA . CYS A 1 84 ? -19.284 31.378 -30.791 1.00 69.19 84 CYS A CA 1
ATOM 700 C C . CYS A 1 84 ? -20.040 32.041 -31.949 1.00 69.19 84 CYS A C 1
ATOM 702 O O . CYS A 1 84 ? -20.307 33.240 -31.883 1.00 69.19 84 CYS A O 1
ATOM 704 N N . VAL A 1 85 ? -20.299 31.286 -33.018 1.00 66.62 85 VAL A N 1
ATOM 705 C CA . VAL A 1 85 ? -20.599 31.849 -34.345 1.00 66.62 85 VAL A CA 1
ATOM 706 C C . VAL A 1 85 ? -21.999 32.472 -34.432 1.00 66.62 85 VAL A C 1
ATOM 708 O O . VAL A 1 85 ? -22.136 33.503 -35.077 1.00 66.62 85 VAL A O 1
ATOM 711 N N . ASP A 1 86 ? -23.005 31.963 -33.704 1.00 71.12 86 ASP A N 1
ATOM 712 C CA . ASP A 1 86 ? -24.397 32.382 -33.926 1.00 71.12 86 ASP A CA 1
ATOM 713 C C . ASP A 1 86 ? -25.255 32.575 -32.664 1.00 71.12 86 ASP A C 1
ATOM 715 O O . ASP A 1 86 ? -25.318 31.719 -31.779 1.00 71.12 86 ASP A O 1
ATOM 719 N N . LYS A 1 87 ? -26.009 33.687 -32.627 1.00 71.25 87 LYS A N 1
ATOM 720 C CA . LYS A 1 87 ? -26.859 34.121 -31.493 1.00 71.25 87 LYS A CA 1
ATOM 721 C C . LYS A 1 87 ? -28.013 33.168 -31.151 1.00 71.25 87 LYS A C 1
ATOM 723 O O . LYS A 1 87 ? -28.528 33.212 -30.035 1.00 71.25 87 LYS A O 1
ATOM 728 N N . PHE A 1 88 ? -28.455 32.334 -32.093 1.00 71.38 88 PHE A N 1
ATOM 729 C CA . PHE A 1 88 ? -29.560 31.397 -31.864 1.00 71.38 88 PHE A CA 1
ATOM 730 C C . PHE A 1 88 ? -29.129 30.140 -31.100 1.00 71.38 88 PHE A C 1
ATOM 732 O O . PHE A 1 88 ? -29.993 29.489 -30.499 1.00 71.38 88 PHE A O 1
ATOM 739 N N . LEU A 1 89 ? -27.826 29.829 -31.077 1.00 75.62 89 LEU A N 1
ATOM 740 C CA . LEU A 1 89 ? -27.278 28.677 -30.370 1.00 75.62 89 LEU A CA 1
ATOM 741 C C . LEU A 1 89 ? -27.380 28.874 -28.845 1.00 75.62 89 LEU A C 1
ATOM 743 O O . LEU A 1 89 ? -27.177 29.987 -28.354 1.00 75.62 89 LEU A O 1
ATOM 747 N N . PRO A 1 90 ? -27.652 27.811 -28.063 1.00 69.19 90 PRO A N 1
ATOM 748 C CA . PRO A 1 90 ? -27.807 27.901 -26.608 1.00 69.19 90 PRO A CA 1
ATOM 749 C C . PRO A 1 90 ? -26.620 28.557 -25.890 1.00 69.19 90 PRO A C 1
ATOM 751 O O . PRO A 1 90 ? -26.816 29.222 -24.881 1.00 69.19 90 PRO A O 1
ATOM 754 N N . CYS A 1 91 ? -25.405 28.417 -26.431 1.00 74.94 91 CYS A N 1
ATOM 755 C CA . CYS A 1 91 ? -24.178 28.998 -25.883 1.00 74.94 91 CYS A CA 1
ATOM 756 C C . CYS A 1 91 ? -24.060 30.521 -26.066 1.00 74.94 91 CYS A C 1
ATOM 758 O O . CYS A 1 91 ? -23.296 31.156 -25.344 1.00 74.94 91 CYS A O 1
ATOM 760 N N . ALA A 1 92 ? -24.791 31.107 -27.019 1.00 73.50 92 ALA A N 1
ATOM 761 C CA . ALA A 1 92 ? -24.811 32.549 -27.259 1.00 73.50 92 ALA A CA 1
ATOM 762 C C . ALA A 1 92 ? -26.002 33.248 -26.580 1.00 73.50 92 ALA A C 1
ATOM 764 O O . ALA A 1 92 ? -26.017 34.476 -26.459 1.00 73.50 92 ALA A O 1
ATOM 765 N N . ARG A 1 93 ? -27.007 32.486 -26.125 1.00 74.38 93 ARG A N 1
ATOM 766 C CA . ARG A 1 93 ? -28.138 33.028 -25.365 1.00 74.38 93 ARG A CA 1
ATOM 767 C C . ARG A 1 93 ? -27.671 33.397 -23.960 1.00 74.38 93 ARG A C 1
ATOM 769 O O . ARG A 1 93 ? -26.972 32.626 -23.310 1.00 74.38 93 ARG A O 1
ATOM 776 N N . LYS A 1 94 ? -28.093 34.567 -23.469 1.00 77.00 94 LYS A N 1
ATOM 777 C CA . LYS A 1 94 ? -27.871 34.932 -22.065 1.00 77.00 94 LYS A CA 1
ATOM 778 C C . LYS A 1 94 ? -28.530 33.860 -21.181 1.00 77.00 94 LYS A C 1
ATOM 780 O O . LYS A 1 94 ? -29.690 33.524 -21.444 1.00 77.00 94 LYS A O 1
ATOM 785 N N . PRO A 1 95 ? -27.825 33.305 -20.180 1.00 79.00 95 PRO A N 1
ATOM 786 C CA . PRO A 1 95 ? -28.428 32.347 -19.263 1.00 79.00 95 PRO A CA 1
ATOM 787 C C . PRO A 1 95 ? -29.645 33.000 -18.600 1.00 79.00 95 PRO A C 1
ATOM 789 O O . PRO A 1 95 ? -29.584 34.164 -18.201 1.00 79.00 95 PRO A O 1
ATOM 792 N N . ARG A 1 96 ? -30.768 32.277 -18.524 1.00 80.31 96 ARG A N 1
ATOM 793 C CA . ARG A 1 96 ? -31.926 32.750 -17.755 1.00 80.31 96 ARG A CA 1
ATOM 794 C C . ARG A 1 96 ? -31.516 32.788 -16.285 1.00 80.31 96 ARG A C 1
ATOM 796 O O . ARG A 1 96 ? -31.002 31.790 -15.787 1.00 80.31 96 ARG A O 1
ATOM 803 N N . ALA A 1 97 ? -31.732 33.919 -15.619 1.00 83.50 97 ALA A N 1
ATOM 804 C CA . ALA A 1 97 ? -31.652 33.972 -14.168 1.00 83.50 97 ALA A CA 1
ATOM 805 C C . ALA A 1 97 ? -32.767 33.070 -13.626 1.00 83.50 97 ALA A C 1
ATOM 807 O O . ALA A 1 97 ? -33.935 33.278 -13.947 1.00 83.50 97 ALA A O 1
ATOM 808 N N . ILE A 1 98 ? -32.384 32.006 -12.929 1.00 85.44 98 ILE A N 1
ATOM 809 C CA . ILE A 1 98 ? -33.313 31.136 -12.209 1.00 85.44 98 ILE A CA 1
ATOM 810 C C . ILE A 1 98 ? -33.316 31.652 -10.776 1.00 85.44 98 ILE A C 1
ATOM 812 O O . ILE A 1 98 ? -32.233 31.843 -10.215 1.00 85.44 98 ILE A O 1
ATOM 816 N N . ASP A 1 99 ? -34.495 31.873 -10.200 1.00 91.38 99 ASP A N 1
ATOM 817 C CA . ASP A 1 99 ? -34.592 32.249 -8.794 1.00 91.38 99 ASP A CA 1
ATOM 818 C C . ASP A 1 99 ? -34.019 31.124 -7.910 1.00 91.38 99 ASP A C 1
ATOM 820 O O . ASP A 1 99 ? -34.290 29.939 -8.150 1.00 91.38 99 ASP A O 1
ATOM 824 N N . PRO A 1 100 ? -33.177 31.458 -6.915 1.00 91.62 100 PRO A N 1
ATOM 825 C CA . PRO A 1 100 ? -32.456 30.464 -6.122 1.00 91.62 100 PRO A CA 1
ATOM 826 C C . PRO A 1 100 ? -33.407 29.539 -5.357 1.00 91.62 100 PRO A C 1
ATOM 828 O O . PRO A 1 100 ? -33.126 28.344 -5.240 1.00 91.62 100 PRO A O 1
ATOM 831 N N . ASP A 1 101 ? -34.543 30.068 -4.907 1.00 93.25 101 ASP A N 1
ATOM 832 C CA . ASP A 1 101 ? -35.547 29.321 -4.151 1.00 93.25 101 ASP A CA 1
ATOM 833 C C . ASP A 1 101 ? -36.258 28.296 -5.050 1.00 93.25 101 ASP A C 1
ATOM 835 O O . ASP A 1 101 ? -36.294 27.108 -4.726 1.00 93.25 101 ASP A O 1
ATOM 839 N N . GLU A 1 102 ? -36.688 28.694 -6.256 1.00 93.25 102 GLU A N 1
ATOM 840 C CA . GLU A 1 102 ? -37.271 27.768 -7.241 1.00 93.25 102 GLU A CA 1
ATOM 841 C C . GLU A 1 102 ? -36.293 26.655 -7.651 1.00 93.25 102 GLU A C 1
ATOM 843 O O . GLU A 1 102 ? -36.689 25.511 -7.914 1.00 93.25 102 GLU A O 1
ATOM 848 N N . PHE A 1 103 ? -35.000 26.983 -7.749 1.00 92.69 103 PHE A N 1
ATOM 849 C CA . PHE A 1 103 ? -33.965 26.001 -8.052 1.00 92.69 103 PHE A CA 1
ATOM 850 C C . PHE A 1 103 ? -33.835 24.976 -6.923 1.00 92.69 103 PHE A C 1
ATOM 852 O O . PHE A 1 103 ? -33.820 23.774 -7.200 1.00 92.69 103 PHE A O 1
ATOM 859 N N . GLN A 1 104 ? -33.789 25.426 -5.667 1.00 93.94 104 GLN A N 1
ATOM 860 C CA . GLN A 1 104 ? -33.727 24.538 -4.504 1.00 93.94 104 GLN A CA 1
ATOM 861 C C . GLN A 1 104 ? -34.961 23.637 -4.412 1.00 93.94 104 GLN A C 1
ATOM 863 O O . GLN A 1 104 ? -34.814 22.429 -4.214 1.00 93.94 104 GLN A O 1
ATOM 868 N N . GLU A 1 105 ? -36.158 24.176 -4.645 1.00 94.19 105 GLU A N 1
ATOM 869 C CA . GLU A 1 105 ? -37.397 23.393 -4.665 1.00 94.19 105 GLU A CA 1
ATOM 870 C C . GLU A 1 105 ? -37.390 22.327 -5.768 1.00 94.19 105 GLU A C 1
ATOM 872 O O . GLU A 1 105 ? -37.727 21.163 -5.522 1.00 94.19 105 GLU A O 1
ATOM 877 N N . LYS A 1 106 ? -36.950 22.678 -6.986 1.00 94.31 106 LYS A N 1
ATOM 878 C CA . LYS A 1 106 ? -36.810 21.706 -8.085 1.00 94.31 106 LYS A CA 1
ATOM 879 C C . LYS A 1 106 ? -35.787 20.626 -7.766 1.00 94.31 106 LYS A C 1
ATOM 881 O O . LYS A 1 106 ? -36.037 19.458 -8.066 1.00 94.31 106 LYS A O 1
ATOM 886 N N . VAL A 1 107 ? -34.657 20.991 -7.164 1.00 94.06 107 VAL A N 1
ATOM 887 C CA . VAL A 1 107 ? -33.629 20.029 -6.750 1.00 94.06 107 VAL A CA 1
ATOM 888 C C . VAL A 1 107 ? -34.175 19.096 -5.670 1.00 94.06 107 VAL A C 1
ATOM 890 O O . VAL A 1 107 ? -34.022 17.884 -5.800 1.00 94.06 107 VAL A O 1
ATOM 893 N N . ALA A 1 108 ? -34.879 19.618 -4.663 1.00 91.44 108 ALA A N 1
ATOM 894 C CA . ALA A 1 108 ? -35.504 18.809 -3.618 1.00 91.44 108 ALA A CA 1
ATOM 895 C C . ALA A 1 108 ? -36.550 17.840 -4.195 1.00 91.44 108 ALA A C 1
ATOM 897 O O . ALA A 1 108 ? -36.574 16.664 -3.832 1.00 91.44 108 ALA A O 1
ATOM 898 N N . LYS A 1 109 ? -37.360 18.302 -5.155 1.00 91.19 109 LYS A N 1
ATOM 899 C CA . LYS A 1 109 ? -38.362 17.482 -5.851 1.00 91.19 109 LYS A CA 1
ATOM 900 C C . LYS A 1 109 ? -37.752 16.395 -6.741 1.00 91.19 109 LYS A C 1
ATOM 902 O O . LYS A 1 109 ? -38.361 15.347 -6.921 1.00 91.19 109 LYS A O 1
ATOM 907 N N . LEU A 1 110 ? -36.575 16.637 -7.323 1.00 88.06 110 LEU A N 1
ATOM 908 C CA . LEU A 1 110 ? -35.821 15.614 -8.059 1.00 88.06 110 LEU A CA 1
ATOM 909 C C . LEU A 1 110 ? -35.105 14.637 -7.118 1.00 88.06 110 LEU A C 1
ATOM 911 O O . LEU A 1 110 ? -34.917 13.475 -7.477 1.00 88.06 110 LEU A O 1
ATOM 915 N N . ALA A 1 111 ? -34.693 15.103 -5.938 1.00 88.00 111 ALA A N 1
ATOM 916 C CA . ALA A 1 111 ? -34.025 14.284 -4.936 1.00 88.00 111 ALA A CA 1
ATOM 917 C C . ALA A 1 111 ? -34.988 13.307 -4.248 1.00 88.00 111 ALA A C 1
ATOM 919 O O . ALA A 1 111 ? -34.577 12.201 -3.891 1.00 88.00 111 ALA A O 1
ATOM 920 N N . THR A 1 112 ? -36.260 13.679 -4.074 1.00 83.88 112 THR A N 1
ATOM 921 C CA . THR A 1 112 ? -37.276 12.770 -3.542 1.00 83.88 112 THR A CA 1
ATOM 922 C C . THR A 1 112 ? -37.694 11.745 -4.609 1.00 83.88 112 THR A C 1
ATOM 924 O O . THR A 1 112 ? -38.135 12.107 -5.702 1.00 83.88 112 THR A O 1
ATOM 927 N N . PRO A 1 113 ? -37.564 10.432 -4.338 1.00 82.38 113 PRO A N 1
ATOM 928 C CA . PRO A 1 113 ? -38.068 9.406 -5.243 1.00 82.38 113 PRO A CA 1
ATOM 929 C C . PRO A 1 113 ? -39.572 9.587 -5.481 1.00 82.38 113 PRO A C 1
ATOM 931 O O . PRO A 1 113 ? -40.319 9.832 -4.537 1.00 82.38 113 PRO A O 1
ATOM 934 N N . LEU A 1 114 ? -40.033 9.413 -6.726 1.00 82.25 114 LEU A N 1
ATOM 935 C CA . LEU A 1 114 ? -41.468 9.412 -7.038 1.00 82.25 114 LEU A CA 1
ATOM 936 C C . LEU A 1 114 ? -42.213 8.425 -6.127 1.00 82.25 114 LEU A C 1
ATOM 938 O O . LEU A 1 114 ? -41.777 7.284 -5.983 1.00 82.25 114 LEU A O 1
ATOM 942 N N . GLU A 1 115 ? -43.378 8.818 -5.611 1.00 80.31 115 GLU A N 1
ATOM 943 C CA . GLU A 1 115 ? -44.195 8.004 -4.691 1.00 80.31 115 GLU A CA 1
ATOM 944 C C . GLU A 1 115 ? -44.472 6.592 -5.230 1.00 80.31 115 GLU A C 1
ATOM 946 O O . GLU A 1 115 ? -44.382 5.609 -4.505 1.00 80.31 115 GLU A O 1
ATOM 951 N N . ARG A 1 116 ? -44.684 6.457 -6.545 1.00 81.31 116 ARG A N 1
ATOM 952 C CA . ARG A 1 116 ? -44.909 5.162 -7.221 1.00 81.31 116 ARG A CA 1
ATOM 953 C C . ARG A 1 116 ? -43.699 4.219 -7.174 1.00 81.31 116 ARG A C 1
ATOM 955 O O . ARG A 1 116 ? -43.844 3.025 -7.410 1.00 81.31 116 ARG A O 1
ATOM 962 N N . LYS A 1 117 ? -42.500 4.760 -6.941 1.00 79.12 117 LYS A N 1
ATOM 963 C CA . LYS A 1 117 ? -41.236 4.017 -6.813 1.00 79.12 117 LYS A CA 1
ATOM 964 C C . LYS A 1 117 ? -40.839 3.782 -5.350 1.00 79.12 117 LYS A C 1
ATOM 966 O O . LYS A 1 117 ? -39.881 3.051 -5.106 1.00 79.12 117 LYS A O 1
ATOM 971 N N . MET A 1 118 ? -41.552 4.365 -4.382 1.00 73.50 118 MET A N 1
ATOM 972 C CA . MET A 1 118 ? -41.324 4.125 -2.956 1.00 73.50 118 MET A CA 1
ATOM 973 C C . MET A 1 118 ? -41.900 2.757 -2.570 1.00 73.50 118 MET A C 1
ATOM 975 O O . MET A 1 118 ? -43.051 2.636 -2.164 1.00 73.50 118 MET A O 1
ATOM 979 N N . THR A 1 119 ? -41.110 1.691 -2.703 1.00 73.69 119 THR A N 1
ATOM 980 C CA . THR A 1 119 ? -41.499 0.384 -2.151 1.00 73.69 119 THR A CA 1
ATOM 981 C C . THR A 1 119 ? -41.233 0.351 -0.640 1.00 73.69 119 THR A C 1
ATOM 983 O O . THR A 1 119 ? -40.144 0.767 -0.231 1.00 73.69 119 THR A O 1
ATOM 986 N N . PRO A 1 120 ? -42.119 -0.227 0.196 1.00 72.19 120 PRO A N 1
ATOM 987 C CA . PRO A 1 120 ? -41.903 -0.325 1.648 1.00 72.19 120 PRO A CA 1
ATOM 988 C C . PRO A 1 120 ? -40.613 -1.080 2.015 1.00 72.19 120 PRO A C 1
ATOM 990 O O . PRO A 1 120 ? -40.008 -0.826 3.049 1.00 72.19 120 PRO A O 1
ATOM 993 N N . LYS A 1 121 ? -40.113 -1.941 1.117 1.00 73.31 121 LYS A N 1
ATOM 994 C CA . LYS A 1 121 ? -38.836 -2.659 1.261 1.00 73.31 121 LYS A CA 1
ATOM 995 C C . LYS A 1 121 ? -37.604 -1.738 1.336 1.00 73.31 121 LYS A C 1
ATOM 997 O O . LYS A 1 121 ? -36.525 -2.211 1.678 1.00 73.31 121 LYS A O 1
ATOM 1002 N N . HIS A 1 122 ? -37.711 -0.469 0.942 1.00 61.75 122 HIS A N 1
ATOM 1003 C CA . HIS A 1 122 ? -36.577 0.466 0.860 1.00 61.75 122 HIS A CA 1
ATOM 1004 C C . HIS A 1 122 ? -36.646 1.602 1.890 1.00 61.75 122 HIS A C 1
ATOM 1006 O O . HIS A 1 122 ? -35.814 2.508 1.851 1.00 61.75 122 HIS A O 1
ATOM 1012 N N . GLN A 1 123 ? -37.581 1.548 2.845 1.00 68.94 123 GLN A N 1
ATOM 1013 C CA . GLN A 1 123 ? -37.499 2.378 4.047 1.00 68.94 123 GLN A CA 1
ATOM 1014 C C . GLN A 1 123 ? -36.473 1.761 5.008 1.00 68.94 123 GLN A C 1
ATOM 1016 O O . GLN A 1 123 ? -36.772 0.843 5.769 1.00 68.94 123 GLN A O 1
ATOM 1021 N N . TYR A 1 124 ? -35.231 2.239 4.943 1.00 74.06 124 TYR A N 1
ATOM 1022 C CA . TYR A 1 124 ? -34.175 1.810 5.857 1.00 74.06 124 TYR A CA 1
ATOM 1023 C C . TYR A 1 124 ? -34.340 2.506 7.213 1.00 74.06 124 TYR A C 1
ATOM 1025 O O . TYR A 1 124 ? -33.977 3.669 7.373 1.00 74.06 124 TYR A O 1
ATOM 1033 N N . ILE A 1 125 ? -34.867 1.786 8.204 1.00 76.62 125 ILE A N 1
ATOM 1034 C CA . ILE A 1 125 ? -34.804 2.209 9.608 1.00 76.62 125 ILE A CA 1
ATOM 1035 C C . ILE A 1 125 ? -33.406 1.850 10.115 1.00 76.62 125 ILE A C 1
ATOM 1037 O O . ILE A 1 125 ? -33.122 0.685 10.394 1.00 76.62 125 ILE A O 1
ATOM 1041 N N . TYR A 1 126 ? -32.511 2.832 10.206 1.00 71.44 126 TYR A N 1
ATOM 1042 C CA . TYR A 1 126 ? -31.194 2.623 10.805 1.00 71.44 126 TYR A CA 1
ATOM 1043 C C . TYR A 1 126 ? -31.308 2.739 12.333 1.00 71.44 126 TYR A C 1
ATOM 1045 O O . TYR A 1 126 ? -31.623 3.822 12.829 1.00 71.44 126 TYR A O 1
ATOM 1053 N N . PRO A 1 127 ? -31.067 1.668 13.113 1.00 63.31 127 PRO A N 1
ATOM 1054 C CA . PRO A 1 127 ? -31.023 1.790 14.564 1.00 63.31 127 PRO A CA 1
ATOM 1055 C C . PRO A 1 127 ? -29.802 2.622 14.980 1.00 63.31 127 PRO A C 1
ATOM 1057 O O . PRO A 1 127 ? -28.681 2.354 14.545 1.00 63.31 127 PRO A O 1
ATOM 1060 N N . VAL A 1 128 ? -30.015 3.612 15.849 1.00 66.81 128 VAL A N 1
ATOM 1061 C CA . VAL A 1 128 ? -28.946 4.439 16.429 1.00 66.81 128 VAL A CA 1
ATOM 1062 C C . VAL A 1 128 ? -28.162 3.586 17.434 1.00 66.81 128 VAL A C 1
ATOM 1064 O O . VAL A 1 128 ? -28.613 3.366 18.555 1.00 66.81 128 VAL A O 1
ATOM 1067 N N . GLN A 1 129 ? -27.014 3.044 17.020 1.00 60.09 129 GLN A N 1
ATOM 1068 C CA . GLN A 1 129 ? -26.140 2.222 17.869 1.00 60.09 129 GLN A CA 1
ATOM 1069 C C . GLN A 1 129 ? -25.009 3.082 18.467 1.00 60.09 129 GLN A C 1
ATOM 1071 O O . GLN A 1 129 ? -24.415 3.878 17.735 1.00 60.09 129 GLN A O 1
ATOM 1076 N N . PRO A 1 130 ? -24.672 2.934 19.763 1.00 55.25 130 PRO A N 1
ATOM 1077 C CA . PRO A 1 130 ? -23.597 3.699 20.391 1.00 55.25 130 PRO A CA 1
ATOM 1078 C C . PRO A 1 130 ? -22.216 3.291 19.846 1.00 55.25 130 PRO A C 1
ATOM 1080 O O . PRO A 1 130 ? -21.896 2.111 19.714 1.00 55.25 130 PRO A O 1
ATOM 1083 N N . TYR A 1 131 ? -21.405 4.296 19.512 1.00 45.19 131 TYR A N 1
ATOM 1084 C CA . TYR A 1 131 ? -20.090 4.173 18.878 1.00 45.19 131 TYR A CA 1
ATOM 1085 C C . TYR A 1 131 ? -19.013 3.717 19.880 1.00 45.19 131 TYR A C 1
ATOM 1087 O O . TYR A 1 131 ? -18.876 4.318 20.944 1.00 45.19 131 TYR A O 1
ATOM 1095 N N . SER A 1 132 ? -18.191 2.720 19.531 1.00 58.78 132 SER A N 1
ATOM 1096 C CA . SER A 1 132 ? -16.899 2.486 20.198 1.00 58.78 132 SER A CA 1
ATOM 1097 C C . SER A 1 132 ? -15.793 2.288 19.156 1.00 58.78 132 SER A C 1
ATOM 1099 O O . SER A 1 132 ? -15.913 1.380 18.330 1.00 58.78 132 SER A O 1
ATOM 1101 N N . PRO A 1 133 ? -14.719 3.096 19.163 1.00 46.75 133 PRO A N 1
ATOM 1102 C CA . PRO A 1 133 ? -13.666 2.987 18.165 1.00 46.75 133 PRO A CA 1
ATOM 1103 C C . PRO A 1 133 ? -12.808 1.745 18.423 1.00 46.75 133 PRO A C 1
ATOM 1105 O O . PRO A 1 133 ? -12.167 1.620 19.465 1.00 46.75 133 PRO A O 1
ATOM 1108 N N . ILE A 1 134 ? -12.740 0.843 17.446 1.00 57.25 134 ILE A N 1
ATOM 1109 C CA . ILE A 1 134 ? -11.670 -0.154 17.384 1.00 57.25 134 ILE A CA 1
ATOM 1110 C C . ILE A 1 134 ? -10.395 0.601 16.987 1.00 57.25 134 ILE A C 1
ATOM 1112 O O . ILE A 1 134 ? -10.206 0.950 15.823 1.00 57.25 134 ILE A O 1
ATOM 1116 N N . ILE A 1 135 ? -9.534 0.906 17.963 1.00 56.03 135 ILE A N 1
ATOM 1117 C CA . ILE A 1 135 ? -8.249 1.579 17.730 1.00 56.03 135 ILE A CA 1
ATOM 1118 C C . ILE A 1 135 ? -7.211 0.511 17.379 1.00 56.03 135 ILE A C 1
ATOM 1120 O O . ILE A 1 135 ? -6.419 0.080 18.214 1.00 56.03 135 ILE A O 1
ATOM 1124 N N . VAL A 1 136 ? -7.222 0.058 16.129 1.00 65.25 136 VAL A N 1
ATOM 1125 C CA . VAL A 1 136 ? -6.068 -0.633 15.543 1.00 65.25 136 VAL A CA 1
ATOM 1126 C C . VAL A 1 136 ? -5.456 0.320 14.527 1.00 65.25 136 VAL A C 1
ATOM 1128 O O . VAL A 1 136 ? -6.103 0.687 13.546 1.00 65.25 136 VAL A O 1
ATOM 1131 N N . TRP A 1 137 ? -4.216 0.759 14.768 1.00 58.69 137 TRP A N 1
ATOM 1132 C CA . TRP A 1 137 ? -3.536 1.701 13.876 1.00 58.69 137 TRP A CA 1
ATOM 1133 C C . TRP A 1 137 ? -3.506 1.177 12.434 1.00 58.69 137 TRP A C 1
ATOM 1135 O O . TRP A 1 137 ? -3.007 0.087 12.164 1.00 58.69 137 TRP A O 1
ATOM 1145 N N . GLY A 1 138 ? -4.038 1.983 11.511 1.00 74.25 138 GLY A N 1
ATOM 1146 C CA . GLY A 1 138 ? -4.078 1.692 10.077 1.00 74.25 138 GLY A CA 1
ATOM 1147 C C . GLY A 1 138 ? -5.370 1.048 9.567 1.00 74.25 138 GLY A C 1
ATOM 1148 O O . GLY A 1 138 ? -5.530 0.954 8.351 1.00 74.25 138 GLY A O 1
ATOM 1149 N N . GLN A 1 139 ? -6.304 0.644 10.436 1.00 73.62 139 GLN A N 1
ATOM 1150 C CA . GLN A 1 139 ? -7.642 0.221 10.009 1.00 73.62 139 GLN A CA 1
ATOM 1151 C C . GLN A 1 139 ? -8.659 1.356 10.198 1.00 73.62 139 GLN A C 1
ATOM 1153 O O . GLN A 1 139 ? -8.633 2.026 11.233 1.00 73.62 139 GLN A O 1
ATOM 1158 N N . PRO A 1 140 ? -9.552 1.604 9.219 1.00 67.38 140 PRO A N 1
ATOM 1159 C CA . PRO A 1 140 ? -10.648 2.540 9.417 1.00 67.38 140 PRO A CA 1
ATOM 1160 C C . PRO A 1 140 ? -11.576 2.015 10.528 1.00 67.38 140 PRO A C 1
ATOM 1162 O O . PRO A 1 140 ? -11.727 0.796 10.660 1.00 67.38 140 PRO A O 1
ATOM 1165 N N . PRO A 1 141 ? -12.211 2.904 11.313 1.00 64.56 141 PRO A N 1
ATOM 1166 C CA . PRO A 1 141 ? -13.177 2.493 12.323 1.00 64.56 141 PRO A CA 1
ATOM 1167 C C . PRO A 1 141 ? -14.258 1.622 11.674 1.00 64.56 141 PRO A C 1
ATOM 1169 O O . PRO A 1 141 ? -14.869 2.025 10.683 1.00 64.56 141 PRO A O 1
ATOM 1172 N N . LEU A 1 142 ? -14.481 0.422 12.212 1.00 58.84 142 LEU A N 1
ATOM 1173 C CA . LEU A 1 142 ? -15.466 -0.522 11.691 1.00 58.84 142 LEU A CA 1
ATOM 1174 C C . LEU A 1 142 ? -16.496 -0.867 12.769 1.00 58.84 142 LEU A C 1
ATOM 1176 O O . LEU A 1 142 ? -16.155 -1.036 13.937 1.00 58.84 142 LEU A O 1
ATOM 1180 N N . HIS A 1 143 ? -17.760 -0.983 12.359 1.00 56.12 143 HIS A N 1
ATOM 1181 C CA . HIS A 1 143 ? -18.858 -1.424 13.216 1.00 56.12 143 HIS A CA 1
ATOM 1182 C C . HIS A 1 143 ? -18.772 -2.934 13.481 1.00 56.12 143 HIS A C 1
ATOM 1184 O O . HIS A 1 143 ? -18.825 -3.729 12.538 1.00 56.12 143 HIS A O 1
ATOM 1190 N N . ASP A 1 144 ? -18.713 -3.342 14.752 1.00 57.47 144 ASP A N 1
ATOM 1191 C CA . ASP A 1 144 ? -18.809 -4.755 15.123 1.00 57.47 144 ASP A CA 1
ATOM 1192 C C . ASP A 1 144 ? -20.221 -5.291 14.841 1.00 57.47 144 ASP A C 1
ATOM 1194 O O . ASP A 1 144 ? -21.216 -4.886 15.449 1.00 57.47 144 ASP A O 1
ATOM 1198 N N . LYS A 1 145 ? -20.322 -6.244 13.909 1.00 50.44 145 LYS A N 1
ATOM 1199 C CA . LYS A 1 145 ? -21.569 -6.968 13.642 1.00 50.44 145 LYS A CA 1
ATOM 1200 C C . LYS A 1 145 ? -21.761 -8.034 14.725 1.00 50.44 145 LYS A C 1
ATOM 1202 O O . LYS A 1 145 ? -21.091 -9.060 14.694 1.00 50.44 145 LYS A O 1
ATOM 1207 N N . GLY A 1 146 ? -22.711 -7.825 15.642 1.00 55.44 146 GLY A N 1
ATOM 1208 C CA . GLY A 1 146 ? -23.297 -8.934 16.410 1.00 55.44 146 GLY A CA 1
ATOM 1209 C C . GLY A 1 146 ? -23.218 -8.900 17.936 1.00 55.44 146 GLY A C 1
ATOM 1210 O O . GLY A 1 146 ? -23.392 -9.956 18.541 1.00 55.44 146 GLY A O 1
ATOM 1211 N N . ARG A 1 147 ? -23.033 -7.749 18.597 1.00 54.53 147 ARG A N 1
ATOM 1212 C CA . ARG A 1 147 ? -23.252 -7.684 20.057 1.00 54.53 147 ARG A CA 1
ATOM 1213 C C . ARG A 1 147 ? -24.336 -6.679 20.471 1.00 54.53 147 ARG A C 1
ATOM 1215 O O . ARG A 1 147 ? -24.016 -5.647 21.046 1.00 54.53 147 ARG A O 1
ATOM 1222 N N . PRO A 1 148 ? -25.628 -6.996 20.274 1.00 56.91 148 PRO A N 1
ATOM 1223 C CA . PRO A 1 148 ? -26.720 -6.336 20.974 1.00 56.91 148 PRO A CA 1
ATOM 1224 C C . PRO A 1 148 ? -27.006 -7.076 22.292 1.00 56.91 148 PRO A C 1
ATOM 1226 O O . PRO A 1 148 ? -28.076 -7.644 22.475 1.00 56.91 148 PRO A O 1
ATOM 1229 N N . PHE A 1 149 ? -26.047 -7.121 23.217 1.00 60.03 149 PHE A N 1
ATOM 1230 C CA . PHE A 1 149 ? -26.364 -7.496 24.597 1.00 60.03 149 PHE A CA 1
ATOM 1231 C C . PHE A 1 149 ? -26.106 -6.275 25.462 1.00 60.03 149 PHE A C 1
ATOM 1233 O O . PHE A 1 149 ? -24.964 -5.824 25.551 1.00 60.03 149 PHE A O 1
ATOM 1240 N N . LYS A 1 150 ? -27.164 -5.730 26.077 1.00 65.50 150 LYS A N 1
ATOM 1241 C CA . LYS A 1 150 ? -27.023 -4.712 27.120 1.00 65.50 150 LYS A CA 1
ATOM 1242 C C . LYS A 1 150 ? -26.097 -5.315 28.186 1.00 65.50 150 LYS A C 1
ATOM 1244 O O . LYS A 1 150 ? -26.450 -6.367 28.723 1.00 65.50 150 LYS A O 1
ATOM 1249 N N . PRO A 1 151 ? -24.908 -4.746 28.448 1.00 68.69 151 PRO A N 1
ATOM 1250 C CA . PRO A 1 151 ? -24.061 -5.273 29.505 1.00 68.69 151 PRO A CA 1
ATOM 1251 C C . PRO A 1 151 ? -24.845 -5.219 30.824 1.00 68.69 151 PRO A C 1
ATOM 1253 O O . PRO A 1 151 ? -25.633 -4.283 31.018 1.00 68.69 151 PRO A O 1
ATOM 1256 N N . PRO A 1 152 ? -24.680 -6.209 31.716 1.00 74.94 152 PRO A N 1
ATOM 1257 C CA . PRO A 1 152 ? -25.318 -6.155 33.022 1.00 74.94 152 PRO A CA 1
ATOM 1258 C C . PRO A 1 152 ? -24.889 -4.867 33.732 1.00 74.94 152 PRO A C 1
ATOM 1260 O O . PRO A 1 152 ? -23.709 -4.509 33.737 1.00 74.94 152 PRO A O 1
ATOM 1263 N N . GLN A 1 153 ? -25.855 -4.139 34.294 1.00 81.00 153 GLN A N 1
ATOM 1264 C CA . GLN A 1 153 ? -25.563 -2.949 35.085 1.00 81.00 153 GLN A CA 1
ATOM 1265 C C . GLN A 1 153 ? -24.939 -3.402 36.403 1.00 81.00 153 GLN A C 1
ATOM 1267 O O . GLN A 1 153 ? -25.623 -3.971 37.251 1.00 81.00 153 GLN A O 1
ATOM 1272 N N . LYS A 1 154 ? -23.628 -3.190 36.546 1.00 83.69 154 LYS A N 1
ATOM 1273 C CA . LYS A 1 154 ? -22.928 -3.452 37.802 1.00 83.69 154 LYS A CA 1
ATOM 1274 C C . LYS A 1 154 ? -23.204 -2.336 38.812 1.00 83.69 154 LYS A C 1
ATOM 1276 O O . LYS A 1 154 ? -23.218 -1.170 38.404 1.00 83.69 154 LYS A O 1
ATOM 1281 N N . PRO A 1 155 ? -23.396 -2.649 40.103 1.00 84.50 155 PRO A N 1
ATOM 1282 C CA . PRO A 1 155 ? -23.387 -1.624 41.138 1.00 84.50 155 PRO A CA 1
ATOM 1283 C C . PRO A 1 155 ? -22.015 -0.930 41.181 1.00 84.50 155 PRO A C 1
ATOM 1285 O O . PRO A 1 155 ? -20.994 -1.517 40.818 1.00 84.50 155 PRO A O 1
ATOM 1288 N N . CYS A 1 156 ? -21.994 0.342 41.590 1.00 84.50 156 CYS A N 1
ATOM 1289 C CA . CYS A 1 156 ? -20.756 1.127 41.682 1.00 84.50 156 CYS A CA 1
ATOM 1290 C C . CYS A 1 156 ? -19.777 0.511 42.698 1.00 84.50 156 CYS A C 1
ATOM 1292 O O . CYS A 1 156 ? -18.586 0.399 42.416 1.00 84.50 156 CYS A O 1
ATOM 1294 N N . CYS A 1 157 ? -20.313 0.050 43.834 1.00 87.62 157 CYS A N 1
ATOM 1295 C CA . CYS A 1 157 ? -19.585 -0.609 44.912 1.00 87.62 157 CYS A CA 1
ATOM 1296 C C . CYS A 1 157 ? -20.390 -1.818 45.408 1.00 87.62 157 CYS A C 1
ATOM 1298 O O . CYS A 1 157 ? -21.622 -1.763 45.452 1.00 87.62 157 CYS A O 1
ATOM 1300 N N . PHE A 1 158 ? -19.704 -2.883 45.819 1.00 89.94 158 PHE A N 1
ATOM 1301 C CA . PHE A 1 158 ? -20.306 -3.996 46.552 1.00 89.94 158 PHE A CA 1
ATOM 1302 C C . PHE A 1 158 ? -20.093 -3.794 48.051 1.00 89.94 158 PHE A C 1
ATOM 1304 O O . PHE A 1 158 ? -19.054 -3.288 48.465 1.00 89.94 158 PHE A O 1
ATOM 1311 N N . PHE A 1 159 ? -21.073 -4.185 48.867 1.00 89.19 159 PHE A N 1
ATOM 1312 C CA . PHE A 1 159 ? -20.973 -4.050 50.323 1.00 89.19 159 PHE A CA 1
ATOM 1313 C C . PHE A 1 159 ? -19.883 -4.953 50.920 1.00 89.19 159 PHE A C 1
ATOM 1315 O O . PHE A 1 159 ? -19.187 -4.522 51.827 1.00 89.19 159 PHE A O 1
ATOM 1322 N N . ASN A 1 160 ? -19.721 -6.172 50.387 1.00 93.44 160 ASN A N 1
ATOM 1323 C CA . ASN A 1 160 ? -18.736 -7.176 50.808 1.00 93.44 160 ASN A CA 1
ATOM 1324 C C . ASN A 1 160 ? -18.173 -7.915 49.579 1.00 93.44 160 ASN A C 1
ATOM 1326 O O . ASN A 1 160 ? -18.885 -8.069 48.582 1.00 93.44 160 ASN A O 1
ATOM 1330 N N . ALA A 1 161 ? -16.953 -8.455 49.685 1.00 90.81 161 ALA A N 1
ATOM 1331 C CA . ALA A 1 161 ? -16.322 -9.259 48.629 1.00 90.81 161 ALA A CA 1
ATOM 1332 C C . ALA A 1 161 ? -17.144 -10.511 48.262 1.00 90.81 161 ALA A C 1
ATOM 1334 O O . ALA A 1 161 ? -17.308 -10.817 47.087 1.00 90.81 161 ALA A O 1
ATOM 1335 N N . ASP A 1 162 ? -17.779 -11.167 49.241 1.00 93.25 162 ASP A N 1
ATOM 1336 C CA . ASP A 1 162 ? -18.634 -12.340 48.990 1.00 93.25 162 ASP A CA 1
ATOM 1337 C C . ASP A 1 162 ? -19.850 -12.018 48.102 1.00 93.25 162 ASP A C 1
ATOM 1339 O O . ASP A 1 162 ? -20.341 -12.870 47.360 1.00 93.25 162 ASP A O 1
ATOM 1343 N N . ILE A 1 163 ? -20.371 -10.787 48.196 1.00 90.50 163 ILE A N 1
ATOM 1344 C CA . ILE A 1 163 ? -21.509 -10.318 47.391 1.00 90.50 163 ILE A CA 1
ATOM 1345 C C . ILE A 1 163 ? -21.036 -10.003 45.972 1.00 90.50 163 ILE A C 1
ATOM 1347 O O . ILE A 1 163 ? -21.738 -10.325 45.013 1.00 90.50 163 ILE A O 1
ATOM 1351 N N . GLU A 1 164 ? -19.846 -9.418 45.835 1.00 88.69 164 GLU A N 1
ATOM 1352 C CA . GLU A 1 164 ? -19.204 -9.200 44.539 1.00 88.69 164 GLU A CA 1
ATOM 1353 C C . GLU A 1 164 ? -18.953 -10.527 43.812 1.00 88.69 164 GLU A C 1
ATOM 1355 O O . GLU A 1 164 ? -19.371 -10.694 42.663 1.00 88.69 164 GLU A O 1
ATOM 1360 N N . ASP A 1 165 ? -18.351 -11.500 44.497 1.00 86.31 165 ASP A N 1
ATOM 1361 C CA . ASP A 1 165 ? -18.055 -12.816 43.935 1.00 86.31 165 ASP A CA 1
ATOM 1362 C C . ASP A 1 165 ? -19.326 -13.556 43.511 1.00 86.31 165 ASP A C 1
ATOM 1364 O O . ASP A 1 165 ? -19.363 -14.143 42.424 1.00 86.31 165 ASP A O 1
ATOM 1368 N N . LYS A 1 166 ? -20.392 -13.491 44.321 1.00 87.62 166 LYS A N 1
ATOM 1369 C CA . LYS A 1 166 ? -21.708 -14.046 43.962 1.00 87.62 166 LYS A CA 1
ATOM 1370 C C . LYS A 1 166 ? -22.314 -13.350 42.745 1.00 87.62 166 LYS A C 1
ATOM 1372 O O . LYS A 1 166 ? -22.750 -14.040 41.827 1.00 87.62 166 LYS A O 1
ATOM 1377 N N . TRP A 1 167 ? -22.292 -12.017 42.692 1.00 89.75 167 TRP A N 1
ATOM 1378 C CA . TRP A 1 167 ? -22.824 -11.249 41.561 1.00 89.75 167 TRP A CA 1
ATOM 1379 C C . TRP A 1 167 ? -22.107 -11.599 40.250 1.00 89.75 167 TRP A C 1
ATOM 1381 O O . TRP A 1 167 ? -22.742 -11.850 39.222 1.00 89.75 167 TRP A O 1
ATOM 1391 N N . TRP A 1 168 ? -20.774 -11.702 40.286 1.00 83.56 168 TRP A N 1
ATOM 1392 C CA . TRP A 1 168 ? -19.996 -12.148 39.132 1.00 83.56 168 TRP A CA 1
ATOM 1393 C C . TRP A 1 168 ? -20.219 -13.624 38.803 1.00 83.56 168 TRP A C 1
ATOM 1395 O O . TRP A 1 168 ? -20.226 -13.982 37.625 1.00 83.56 168 TRP A O 1
ATOM 1405 N N . ALA A 1 169 ? -20.404 -14.489 39.802 1.00 80.19 169 ALA A N 1
ATOM 1406 C CA . ALA A 1 169 ? -20.704 -15.900 39.584 1.00 80.19 169 ALA A CA 1
ATOM 1407 C C . ALA A 1 169 ? -22.063 -16.105 38.899 1.00 80.19 169 ALA A C 1
ATOM 1409 O O . ALA A 1 169 ? -22.141 -16.923 37.984 1.00 80.19 169 ALA A O 1
ATOM 1410 N N . GLU A 1 170 ? -23.092 -15.344 39.274 1.00 80.56 170 GLU A N 1
ATOM 1411 C CA . GLU A 1 170 ? -24.419 -15.380 38.640 1.00 80.56 170 GLU A CA 1
ATOM 1412 C C . GLU A 1 170 ? -24.390 -14.860 37.197 1.00 80.56 170 GLU A C 1
ATOM 1414 O O . GLU A 1 170 ? -25.075 -15.393 36.323 1.00 80.56 170 GLU A O 1
ATOM 1419 N N . LEU A 1 171 ? -23.554 -13.855 36.916 1.00 73.19 171 LEU A N 1
ATOM 1420 C CA . LEU A 1 171 ? -23.382 -13.315 35.566 1.00 73.19 171 LEU A CA 1
ATOM 1421 C C . LEU A 1 171 ? -22.467 -14.134 34.660 1.00 73.19 171 LEU A C 1
ATOM 1423 O O . LEU A 1 171 ? -22.424 -13.870 33.451 1.00 73.19 171 LEU A O 1
ATOM 1427 N N . ARG A 1 172 ? -21.721 -15.112 35.191 1.00 66.62 172 ARG A N 1
ATOM 1428 C CA . ARG A 1 172 ? -20.950 -16.022 34.338 1.00 66.62 172 ARG A CA 1
ATOM 1429 C C . ARG A 1 172 ? -21.935 -16.738 33.423 1.00 66.62 172 ARG A C 1
ATOM 1431 O O . ARG A 1 172 ? -22.757 -17.531 33.869 1.00 66.62 172 ARG A O 1
ATOM 1438 N N . PHE A 1 173 ? -21.829 -16.460 32.123 1.00 64.88 173 PHE A N 1
ATOM 1439 C CA . PHE A 1 173 ? -22.603 -17.157 31.103 1.00 64.88 173 PHE A CA 1
ATOM 1440 C C . PHE A 1 173 ? -22.537 -18.666 31.363 1.00 64.88 173 PHE A C 1
ATOM 1442 O O . PHE A 1 173 ? -21.436 -19.164 31.624 1.00 64.88 173 PHE A O 1
ATOM 1449 N N . PRO A 1 174 ? -23.661 -19.401 31.273 1.00 71.19 174 PRO A N 1
ATOM 1450 C CA . PRO A 1 174 ? -23.649 -20.842 31.464 1.00 71.19 174 PRO A CA 1
ATOM 1451 C C . PRO A 1 174 ? -22.587 -21.443 30.546 1.00 71.19 174 PRO A C 1
ATOM 1453 O O . PRO A 1 174 ? -22.685 -21.380 29.315 1.00 71.19 174 PRO A O 1
ATOM 1456 N N . ILE A 1 175 ? -21.527 -21.983 31.148 1.00 70.06 175 ILE A N 1
ATOM 1457 C CA . ILE A 1 175 ? -20.440 -22.583 30.387 1.00 70.06 175 ILE A CA 1
ATOM 1458 C C . ILE A 1 175 ? -21.042 -23.813 29.716 1.00 70.06 175 ILE A C 1
ATOM 1460 O O . ILE A 1 175 ? -21.533 -24.724 30.385 1.00 70.06 175 ILE A O 1
ATOM 1464 N N . ARG A 1 176 ? -21.045 -23.843 28.378 1.00 76.31 176 ARG A N 1
ATOM 1465 C CA . ARG A 1 176 ? -21.546 -25.005 27.632 1.00 76.31 176 ARG A CA 1
ATOM 1466 C C . ARG A 1 176 ? -20.864 -26.262 28.176 1.00 76.31 176 ARG A C 1
ATOM 1468 O O . ARG A 1 176 ? -19.641 -26.287 28.281 1.00 76.31 176 ARG A O 1
ATOM 1475 N N . LYS A 1 177 ? -21.621 -27.334 28.442 1.00 83.38 177 LYS A N 1
ATOM 1476 C CA . LYS A 1 177 ? -21.066 -28.612 28.944 1.00 83.38 177 LYS A CA 1
ATOM 1477 C C . LYS A 1 177 ? -19.892 -29.123 28.089 1.00 83.38 177 LYS A C 1
ATOM 1479 O O . LYS A 1 177 ? -18.963 -29.724 28.614 1.00 83.38 177 LYS A O 1
ATOM 1484 N N . ALA A 1 178 ? -19.912 -28.841 26.783 1.00 82.00 178 ALA A N 1
ATOM 1485 C CA . ALA A 1 178 ? -18.818 -29.143 25.861 1.00 82.00 178 ALA A CA 1
ATOM 1486 C C . ALA A 1 178 ? -17.527 -28.359 26.160 1.00 82.00 178 ALA A C 1
ATOM 1488 O O . ALA A 1 178 ? -16.449 -28.928 26.062 1.00 82.00 178 ALA A O 1
ATOM 1489 N N . ALA A 1 179 ? -17.623 -27.085 26.557 1.00 81.94 179 ALA A N 1
ATOM 1490 C CA . ALA A 1 179 ? -16.466 -26.264 26.910 1.00 81.94 179 ALA A CA 1
ATOM 1491 C C . ALA A 1 179 ? -15.800 -26.739 28.212 1.00 81.94 179 ALA A C 1
ATOM 1493 O O . ALA A 1 179 ? -14.579 -26.743 28.286 1.00 81.94 179 ALA A O 1
ATOM 1494 N N . LEU A 1 180 ? -16.576 -27.232 29.188 1.00 83.44 180 LEU A N 1
ATOM 1495 C CA . LEU A 1 180 ? -16.028 -27.844 30.411 1.00 83.44 180 LEU A CA 1
ATOM 1496 C C . LEU A 1 180 ? -15.220 -29.122 30.127 1.00 83.44 180 LEU A C 1
ATOM 1498 O O . LEU A 1 180 ? -14.284 -29.434 30.854 1.00 83.44 180 LEU A O 1
ATOM 1502 N N . LYS A 1 181 ? -15.575 -29.863 29.069 1.00 87.81 181 LYS A N 1
ATOM 1503 C CA . LYS A 1 181 ? -14.867 -31.079 28.630 1.00 87.81 181 LYS A CA 1
ATOM 1504 C C . LYS A 1 181 ? -13.814 -30.812 27.547 1.00 87.81 181 LYS A C 1
ATOM 1506 O O . LYS A 1 181 ? -13.134 -31.746 27.119 1.00 87.81 181 LYS A O 1
ATOM 1511 N N . ALA A 1 182 ? -13.702 -29.578 27.056 1.00 87.25 182 ALA A N 1
ATOM 1512 C CA . ALA A 1 182 ? -12.831 -29.260 25.937 1.00 87.25 182 ALA A CA 1
ATOM 1513 C C . ALA A 1 182 ? -11.363 -29.319 26.373 1.00 87.25 182 ALA A C 1
ATOM 1515 O O . ALA A 1 182 ? -10.945 -28.644 27.312 1.00 87.25 182 ALA A O 1
ATOM 1516 N N . ARG A 1 183 ? -10.556 -30.105 25.656 1.00 90.44 183 ARG A N 1
ATOM 1517 C CA . ARG A 1 183 ? -9.099 -30.078 25.807 1.00 90.44 183 ARG A CA 1
ATOM 1518 C C . ARG A 1 183 ? -8.545 -28.876 25.048 1.00 90.44 183 ARG A C 1
ATOM 1520 O O . ARG A 1 183 ? -8.883 -28.659 23.885 1.00 90.44 183 ARG A O 1
ATOM 1527 N N . ILE A 1 184 ? -7.690 -28.100 25.707 1.00 90.62 184 ILE A N 1
ATOM 1528 C CA . ILE A 1 184 ? -7.006 -26.959 25.093 1.00 90.62 184 ILE A CA 1
ATOM 1529 C C . ILE A 1 184 ? -6.165 -27.462 23.917 1.00 90.62 184 ILE A C 1
ATOM 1531 O O . ILE A 1 184 ? -5.394 -28.412 24.044 1.00 90.62 184 ILE A O 1
ATOM 1535 N N . THR A 1 185 ? -6.307 -26.815 22.760 1.00 91.31 185 THR A N 1
ATOM 1536 C CA . THR A 1 185 ? -5.473 -27.133 21.599 1.00 91.31 185 THR A CA 1
ATOM 1537 C C . THR A 1 185 ? -4.026 -26.707 21.868 1.00 91.31 185 THR A C 1
ATOM 1539 O O . THR A 1 185 ? -3.802 -25.674 22.507 1.00 91.31 185 THR A O 1
ATOM 1542 N N . PRO A 1 186 ? -3.017 -27.427 21.343 1.00 93.56 186 PRO A N 1
ATOM 1543 C CA . PRO A 1 186 ? -1.609 -27.074 21.554 1.00 93.56 186 PRO A CA 1
ATOM 1544 C C . PRO A 1 186 ? -1.289 -25.645 21.087 1.00 93.56 186 PRO A C 1
ATOM 1546 O O . PRO A 1 186 ? -0.443 -24.973 21.672 1.00 93.56 186 PRO A O 1
ATOM 1549 N N . ARG A 1 187 ? -2.022 -25.132 20.087 1.00 93.19 187 ARG A N 1
ATOM 1550 C CA . ARG A 1 187 ? -1.913 -23.744 19.626 1.00 93.19 187 ARG A CA 1
ATOM 1551 C C . ARG A 1 187 ? -2.350 -22.738 20.691 1.00 93.19 187 ARG A C 1
ATOM 1553 O O . ARG A 1 187 ? -1.613 -21.792 20.948 1.00 93.19 187 ARG A O 1
ATOM 1560 N N . ILE A 1 188 ? -3.511 -22.930 21.321 1.00 90.75 188 ILE A N 1
ATOM 1561 C CA . ILE A 1 188 ? -3.975 -22.046 22.406 1.00 90.75 188 ILE A CA 1
ATOM 1562 C C . ILE A 1 188 ? -2.995 -22.103 23.581 1.00 90.75 188 ILE A C 1
ATOM 1564 O O . ILE A 1 188 ? -2.630 -21.058 24.107 1.00 90.75 188 ILE A O 1
ATOM 1568 N N . LEU A 1 189 ? -2.492 -23.297 23.912 1.00 92.81 189 LEU A N 1
ATOM 1569 C CA . LEU A 1 189 ? -1.475 -23.471 24.951 1.00 92.81 189 LEU A CA 1
ATOM 1570 C C . LEU A 1 189 ? -0.163 -22.745 24.607 1.00 92.81 189 LEU A C 1
ATOM 1572 O O . LEU A 1 189 ? 0.488 -22.186 25.483 1.00 92.81 189 LEU A O 1
ATOM 1576 N N . SER A 1 190 ? 0.235 -22.713 23.331 1.00 90.94 190 SER A N 1
ATOM 1577 C CA . SER A 1 190 ? 1.408 -21.944 22.894 1.00 90.94 190 SER A CA 1
ATOM 1578 C C . SER A 1 190 ? 1.190 -20.430 22.976 1.00 90.94 190 SER A C 1
ATOM 1580 O O . SER A 1 190 ? 2.113 -19.709 23.334 1.00 90.94 190 SER A O 1
ATOM 1582 N N . LEU A 1 191 ? -0.028 -19.956 22.692 1.00 88.56 191 LEU A N 1
ATOM 1583 C CA . LEU A 1 191 ? -0.394 -18.539 22.765 1.00 88.56 191 LEU A CA 1
ATOM 1584 C C . LEU A 1 191 ? -0.561 -18.039 24.202 1.00 88.56 191 LEU A C 1
ATOM 1586 O O . LEU A 1 191 ? -0.340 -16.858 24.449 1.00 88.56 191 LEU A O 1
ATOM 1590 N N . SER A 1 192 ? -0.961 -18.909 25.133 1.00 88.88 192 SER A N 1
ATOM 1591 C CA . SER A 1 192 ? -1.080 -18.554 26.550 1.00 88.88 192 SER A CA 1
ATOM 1592 C C . SER A 1 192 ? 0.274 -18.433 27.245 1.00 88.88 192 SER A C 1
ATOM 1594 O O . SER A 1 192 ? 0.356 -17.822 28.307 1.00 88.88 192 SER A O 1
ATOM 1596 N N . LYS A 1 193 ? 1.340 -19.017 26.680 1.00 89.19 193 LYS A N 1
ATOM 1597 C CA . LYS A 1 193 ? 2.698 -18.793 27.184 1.00 89.19 193 LYS A CA 1
ATOM 1598 C C . LYS A 1 193 ? 3.083 -17.330 26.931 1.00 89.19 193 LYS A C 1
ATOM 1600 O O . LYS A 1 193 ? 2.819 -16.824 25.837 1.00 89.19 193 LYS A O 1
ATOM 1605 N N . PRO A 1 194 ? 3.721 -16.643 27.895 1.00 86.62 194 PRO A N 1
ATOM 1606 C CA . PRO A 1 194 ? 4.223 -15.298 27.658 1.00 86.62 194 PRO A CA 1
ATOM 1607 C C . PRO A 1 194 ? 5.172 -15.324 26.457 1.00 86.62 194 PRO A C 1
ATOM 1609 O O . PRO A 1 194 ? 6.015 -16.217 26.337 1.00 86.62 194 PRO A O 1
ATOM 1612 N N . LYS A 1 195 ? 5.028 -14.358 25.544 1.00 83.50 195 LYS A N 1
ATOM 1613 C CA . LYS A 1 195 ? 5.983 -14.202 24.446 1.00 83.50 195 LYS A CA 1
ATOM 1614 C C . LYS A 1 195 ? 7.343 -13.887 25.059 1.00 83.50 195 LYS A C 1
ATOM 1616 O O . LYS A 1 195 ? 7.522 -12.813 25.622 1.00 83.50 195 LYS A O 1
ATOM 1621 N N . ILE A 1 196 ? 8.289 -14.812 24.931 1.00 82.00 196 ILE A N 1
ATOM 1622 C CA . ILE A 1 196 ? 9.689 -14.561 25.263 1.00 82.00 196 ILE A CA 1
ATOM 1623 C C . ILE A 1 196 ? 10.219 -13.627 24.175 1.00 82.00 196 ILE A C 1
ATOM 1625 O O . ILE A 1 196 ? 10.633 -14.065 23.103 1.00 82.00 196 ILE A O 1
ATOM 1629 N N . THR A 1 197 ? 10.112 -12.323 24.402 1.00 77.00 197 THR A N 1
ATOM 1630 C CA . THR A 1 197 ? 10.808 -11.336 23.582 1.00 77.00 197 THR A CA 1
ATOM 1631 C C . THR A 1 197 ? 12.259 -11.271 24.049 1.00 77.00 197 THR A C 1
ATOM 1633 O O . THR A 1 197 ? 12.487 -11.258 25.262 1.00 77.00 197 THR A O 1
ATOM 1636 N N . PRO A 1 198 ? 13.250 -11.221 23.141 1.00 75.75 198 PRO A N 1
ATOM 1637 C CA . PRO A 1 198 ? 14.615 -10.922 23.552 1.00 75.75 198 PRO A CA 1
ATOM 1638 C C . PRO A 1 198 ? 14.645 -9.568 24.273 1.00 75.75 198 PRO A C 1
ATOM 1640 O O . PRO A 1 198 ? 13.804 -8.704 24.011 1.00 75.75 198 PRO A O 1
ATOM 1643 N N . GLN A 1 199 ? 15.596 -9.395 25.192 1.00 76.62 199 GLN A N 1
ATOM 1644 C CA . GLN A 1 199 ? 15.783 -8.120 25.885 1.00 76.62 199 GLN A CA 1
ATOM 1645 C C . GLN A 1 199 ? 15.931 -6.991 24.853 1.00 76.62 199 GLN A C 1
ATOM 1647 O O . GLN A 1 199 ? 16.664 -7.134 23.872 1.00 76.62 199 GLN A O 1
ATOM 1652 N N . PHE A 1 200 ? 15.199 -5.896 25.058 1.00 72.88 200 PHE A N 1
ATOM 1653 C CA . PHE A 1 200 ? 15.306 -4.684 24.254 1.00 72.88 200 PHE A CA 1
ATOM 1654 C C . PHE A 1 200 ? 15.787 -3.545 25.160 1.00 72.88 200 PHE A C 1
ATOM 1656 O O . PHE A 1 200 ? 15.086 -3.229 26.124 1.00 72.88 200 PHE A O 1
ATOM 1663 N N . PRO A 1 201 ? 16.943 -2.923 24.878 1.00 73.12 201 PRO A N 1
ATOM 1664 C CA . PRO A 1 201 ? 17.841 -3.172 23.743 1.00 73.12 201 PRO A CA 1
ATOM 1665 C C . PRO A 1 201 ? 18.578 -4.525 23.848 1.00 73.12 201 PRO A C 1
ATOM 1667 O O . PRO A 1 201 ? 18.789 -5.017 24.957 1.00 73.12 201 PRO A O 1
ATOM 1670 N N . PRO A 1 202 ? 18.966 -5.154 22.719 1.00 74.75 202 PRO A N 1
ATOM 1671 C CA . PRO A 1 202 ? 19.740 -6.387 22.773 1.00 74.75 202 PRO A CA 1
ATOM 1672 C C . PRO A 1 202 ? 21.089 -6.109 23.446 1.00 74.75 202 PRO A C 1
ATOM 1674 O O . PRO A 1 202 ? 21.809 -5.202 23.039 1.00 74.75 202 PRO A O 1
ATOM 1677 N N . HIS A 1 203 ? 21.442 -6.909 24.454 1.00 78.06 203 HIS A N 1
ATOM 1678 C CA . HIS A 1 203 ? 22.724 -6.787 25.160 1.00 78.06 203 HIS A CA 1
ATOM 1679 C C . HIS A 1 203 ? 23.933 -6.959 24.218 1.00 78.06 203 HIS A C 1
ATOM 1681 O O . HIS A 1 203 ? 24.988 -6.372 24.436 1.00 78.06 203 HIS A O 1
ATOM 1687 N N . CYS A 1 204 ? 23.781 -7.752 23.151 1.00 80.56 204 CYS A N 1
ATOM 1688 C CA . CYS A 1 204 ? 24.827 -8.016 22.165 1.00 80.56 204 CYS A CA 1
ATOM 1689 C C . CYS A 1 204 ? 24.434 -7.476 20.783 1.00 80.56 204 CYS A C 1
ATOM 1691 O O . CYS A 1 204 ? 23.284 -7.628 20.352 1.00 80.56 204 CYS A O 1
ATOM 1693 N N . TYR A 1 205 ? 25.410 -6.914 20.060 1.00 79.62 205 TYR A N 1
ATOM 1694 C CA . TYR A 1 205 ? 25.269 -6.560 18.647 1.00 79.62 205 TYR A CA 1
ATOM 1695 C C . TYR A 1 205 ? 24.881 -7.813 17.854 1.00 79.62 205 TYR A C 1
ATOM 1697 O O . TYR A 1 205 ? 25.662 -8.756 17.740 1.00 79.62 205 TYR A O 1
ATOM 1705 N N . HIS A 1 206 ? 23.651 -7.845 17.346 1.00 73.75 206 HIS A N 1
ATOM 1706 C CA . HIS A 1 206 ? 23.238 -8.894 16.426 1.00 73.75 206 HIS A CA 1
ATOM 1707 C C . HIS A 1 206 ? 23.831 -8.557 15.056 1.00 73.75 206 HIS A C 1
ATOM 1709 O O . HIS A 1 206 ? 23.530 -7.478 14.539 1.00 73.75 206 HIS A O 1
ATOM 1715 N N . PRO A 1 207 ? 24.671 -9.429 14.471 1.00 77.94 207 PRO A N 1
ATOM 1716 C CA . PRO A 1 207 ? 25.242 -9.169 13.160 1.00 77.94 207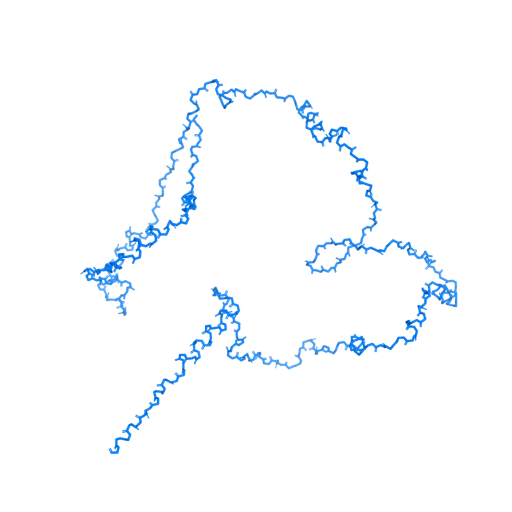 PRO A CA 1
ATOM 1717 C C . PRO A 1 207 ? 24.127 -9.003 12.127 1.00 77.94 207 PRO A C 1
ATOM 1719 O O . PRO A 1 207 ? 23.058 -9.613 12.235 1.00 77.94 207 PRO A O 1
ATOM 1722 N N . GLU A 1 208 ? 24.377 -8.168 11.118 1.00 79.56 208 GLU A N 1
ATOM 1723 C CA . GLU A 1 208 ? 23.446 -8.009 10.008 1.00 79.56 208 GLU A CA 1
ATOM 1724 C C . GLU A 1 208 ? 23.142 -9.379 9.394 1.00 79.56 208 GLU A C 1
ATOM 1726 O O . GLU A 1 208 ? 24.041 -10.178 9.129 1.00 79.56 208 GLU A O 1
ATOM 1731 N N . HIS A 1 209 ? 21.856 -9.668 9.196 1.00 78.31 209 HIS A N 1
ATOM 1732 C CA . HIS A 1 209 ? 21.426 -10.951 8.661 1.00 78.31 209 HIS A CA 1
ATOM 1733 C C . HIS A 1 209 ? 22.038 -11.162 7.270 1.00 78.31 209 HIS A C 1
ATOM 1735 O O . HIS A 1 209 ? 21.639 -10.510 6.302 1.00 78.31 209 HIS A O 1
ATOM 1741 N N . ILE A 1 210 ? 22.977 -12.103 7.159 1.00 77.81 210 ILE A N 1
ATOM 1742 C CA . ILE A 1 210 ? 23.588 -12.480 5.885 1.00 77.81 210 ILE A CA 1
ATOM 1743 C C . ILE A 1 210 ? 22.537 -13.260 5.102 1.00 77.81 210 ILE A C 1
ATOM 1745 O O . ILE A 1 210 ? 22.210 -14.404 5.411 1.00 77.81 210 ILE A O 1
ATOM 1749 N N . TYR A 1 211 ? 21.931 -12.605 4.118 1.00 78.06 211 TYR A N 1
ATOM 1750 C CA . TYR A 1 211 ? 21.014 -13.277 3.209 1.00 78.06 211 TYR A CA 1
ATOM 1751 C C . TYR A 1 211 ? 21.805 -14.185 2.271 1.00 78.06 211 TYR A C 1
ATOM 1753 O O . TYR A 1 211 ? 22.850 -13.794 1.754 1.00 78.06 211 TYR A O 1
ATOM 1761 N N . ASP A 1 212 ? 21.254 -15.364 1.993 1.00 83.62 212 ASP A N 1
ATOM 1762 C CA . ASP A 1 212 ? 21.682 -16.158 0.847 1.00 83.62 212 ASP A CA 1
ATOM 1763 C C . ASP A 1 212 ? 21.572 -15.318 -0.441 1.00 83.62 212 ASP A C 1
ATOM 1765 O O . ASP A 1 212 ? 20.711 -14.435 -0.551 1.00 83.62 212 ASP A O 1
ATOM 1769 N N . VAL A 1 213 ? 22.429 -15.589 -1.424 1.00 81.50 213 VAL A N 1
ATOM 1770 C CA . VAL A 1 213 ? 22.626 -14.758 -2.623 1.00 81.50 213 VAL A CA 1
ATOM 1771 C C . VAL A 1 213 ? 21.304 -14.505 -3.360 1.00 81.50 213 VAL A C 1
ATOM 1773 O O . VAL A 1 213 ? 21.083 -13.409 -3.875 1.00 81.50 213 VAL A O 1
ATOM 1776 N N . LEU A 1 214 ? 20.390 -15.483 -3.356 1.00 84.75 214 LEU A N 1
ATOM 1777 C CA . LEU A 1 214 ? 19.073 -15.408 -4.007 1.00 84.75 214 LEU A CA 1
ATOM 1778 C C . LEU A 1 214 ? 17.973 -14.725 -3.177 1.00 84.75 214 LEU A C 1
ATOM 1780 O O . LEU A 1 214 ? 16.892 -14.455 -3.704 1.00 84.75 214 LEU A O 1
ATOM 1784 N N . ASN A 1 215 ? 18.219 -14.470 -1.891 1.00 83.19 215 ASN A N 1
ATOM 1785 C CA . ASN A 1 215 ? 17.259 -13.870 -0.958 1.00 83.19 215 ASN A CA 1
ATOM 1786 C C . ASN A 1 215 ? 17.566 -12.397 -0.648 1.00 83.19 215 ASN A C 1
ATOM 1788 O O . ASN A 1 215 ? 16.845 -11.756 0.121 1.00 83.19 215 ASN A O 1
ATOM 1792 N N . VAL A 1 216 ? 18.614 -11.832 -1.252 1.00 86.38 216 VAL A N 1
ATOM 1793 C CA . VAL A 1 216 ? 18.930 -10.405 -1.130 1.00 86.38 216 VAL A CA 1
ATOM 1794 C C . VAL A 1 216 ? 17.813 -9.574 -1.767 1.00 86.38 216 VAL A C 1
ATOM 1796 O O . VAL A 1 216 ? 17.425 -9.795 -2.915 1.00 86.38 216 VAL A O 1
ATOM 1799 N N . LYS A 1 217 ? 17.301 -8.581 -1.034 1.00 85.31 217 LYS A N 1
ATOM 1800 C CA . LYS A 1 217 ? 16.234 -7.686 -1.512 1.00 85.31 217 LYS A CA 1
ATOM 1801 C C . LYS A 1 217 ? 16.691 -6.845 -2.720 1.00 85.31 217 LYS A C 1
ATOM 1803 O O . LYS A 1 217 ? 17.862 -6.467 -2.791 1.00 85.31 217 LYS A O 1
ATOM 1808 N N . PRO A 1 218 ? 15.779 -6.488 -3.648 1.00 86.44 218 PRO A N 1
ATOM 1809 C CA . PRO A 1 218 ? 16.124 -5.637 -4.782 1.00 86.44 218 PRO A CA 1
ATOM 1810 C C . PRO A 1 218 ? 16.573 -4.234 -4.333 1.00 86.44 218 PRO A C 1
ATOM 1812 O O . PRO A 1 218 ? 16.052 -3.705 -3.345 1.00 86.44 218 PRO A O 1
ATOM 1815 N N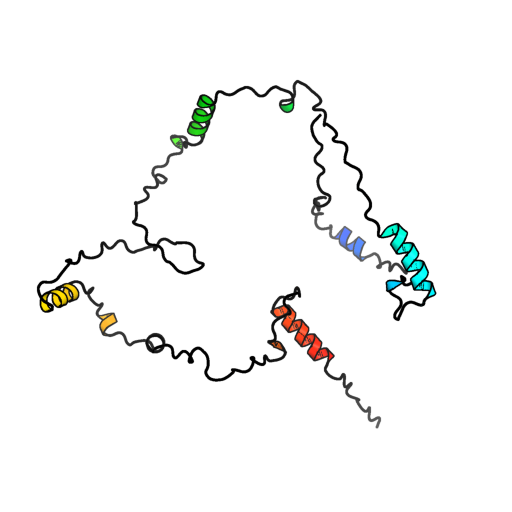 . PRO A 1 219 ? 17.487 -3.576 -5.075 1.00 85.69 219 PRO A N 1
ATOM 1816 C CA . PRO A 1 219 ? 17.857 -2.189 -4.816 1.00 85.69 219 PRO A CA 1
ATOM 1817 C C . PRO A 1 219 ? 16.637 -1.265 -4.875 1.00 85.69 219 PRO A C 1
ATOM 1819 O O . PRO A 1 219 ? 15.859 -1.338 -5.827 1.00 85.69 219 PRO A O 1
ATOM 1822 N N . ARG A 1 220 ? 16.522 -0.328 -3.921 1.00 83.19 220 ARG A N 1
ATOM 1823 C CA . ARG A 1 220 ? 15.364 0.587 -3.781 1.00 83.19 220 ARG A CA 1
ATOM 1824 C C . ARG A 1 220 ? 14.989 1.346 -5.066 1.00 83.19 220 ARG A C 1
ATOM 1826 O O . ARG A 1 220 ? 13.845 1.749 -5.216 1.00 83.19 220 ARG A O 1
ATOM 1833 N N . ARG A 1 221 ? 15.944 1.560 -5.981 1.00 77.75 221 ARG A N 1
ATOM 1834 C CA . ARG A 1 221 ? 15.765 2.333 -7.226 1.00 77.75 221 ARG A CA 1
ATOM 1835 C C . ARG A 1 221 ? 15.423 1.488 -8.465 1.00 77.75 221 ARG A C 1
ATOM 1837 O O . ARG A 1 221 ? 15.212 2.062 -9.530 1.00 77.75 221 ARG A O 1
ATOM 1844 N N . LYS A 1 222 ? 15.414 0.150 -8.385 1.00 71.94 222 LYS A N 1
ATOM 1845 C CA . LYS A 1 222 ? 15.189 -0.719 -9.558 1.00 71.94 222 LYS A CA 1
ATOM 1846 C C . LYS A 1 222 ? 13.731 -1.179 -9.668 1.00 71.94 222 LYS A C 1
ATOM 1848 O O . LYS A 1 222 ? 13.113 -1.554 -8.682 1.00 71.94 222 LYS A O 1
ATOM 1853 N N . LYS A 1 223 ? 13.225 -1.243 -10.907 1.00 79.81 223 LYS A N 1
ATOM 1854 C CA . LYS A 1 223 ? 11.865 -1.688 -11.287 1.00 79.81 223 LYS A CA 1
ATOM 1855 C C . LYS A 1 223 ? 11.665 -3.217 -11.252 1.00 79.81 223 LYS A C 1
ATOM 1857 O O . LYS A 1 223 ? 10.877 -3.744 -12.031 1.00 79.81 223 LYS A O 1
ATOM 1862 N N . PHE A 1 224 ? 12.408 -3.953 -10.429 1.00 83.38 224 PHE A N 1
ATOM 1863 C CA . PHE A 1 224 ? 12.223 -5.403 -10.351 1.00 83.38 224 PHE A CA 1
ATOM 1864 C C . PHE A 1 224 ? 11.168 -5.747 -9.302 1.00 83.38 224 PHE A C 1
ATOM 1866 O O . PHE A 1 224 ? 11.266 -5.319 -8.154 1.00 83.38 224 PHE A O 1
ATOM 1873 N N . THR A 1 225 ? 10.193 -6.573 -9.681 1.00 88.25 225 THR A N 1
ATOM 1874 C CA . THR A 1 225 ? 9.399 -7.325 -8.703 1.00 88.25 225 THR A CA 1
ATOM 1875 C C . THR A 1 225 ? 10.324 -8.276 -7.924 1.00 88.25 225 THR A C 1
ATOM 1877 O O . THR A 1 225 ? 11.377 -8.651 -8.452 1.00 88.25 225 THR A O 1
ATOM 1880 N N . PRO A 1 226 ? 9.970 -8.719 -6.700 1.00 86.50 226 PRO A N 1
ATOM 1881 C CA . PRO A 1 226 ? 10.799 -9.661 -5.937 1.00 86.50 226 PRO A CA 1
ATOM 1882 C C . PRO A 1 226 ? 11.180 -10.919 -6.736 1.00 86.50 226 PRO A C 1
ATOM 1884 O O . PRO A 1 226 ? 12.329 -11.354 -6.716 1.00 86.50 226 PRO A O 1
ATOM 1887 N N . GLN A 1 227 ? 10.239 -11.453 -7.523 1.00 89.50 227 GLN A N 1
ATOM 1888 C CA . GLN A 1 227 ? 10.476 -12.595 -8.409 1.00 89.50 227 GLN A CA 1
ATOM 1889 C C . GLN A 1 227 ? 11.407 -12.249 -9.581 1.00 89.50 227 GLN A C 1
ATOM 1891 O O . GLN A 1 227 ? 12.328 -13.009 -9.879 1.00 89.50 227 GLN A O 1
ATOM 1896 N N . GLY A 1 228 ? 11.207 -11.095 -10.227 1.00 91.00 228 GLY A N 1
ATOM 1897 C CA . GLY A 1 228 ? 12.072 -10.635 -11.316 1.00 91.00 228 GLY A CA 1
ATOM 1898 C C . GLY A 1 228 ? 13.512 -10.394 -10.858 1.00 91.00 228 GLY A C 1
ATOM 1899 O O . GLY A 1 228 ? 14.452 -10.699 -11.591 1.00 91.00 228 GLY A O 1
ATOM 1900 N N . TRP A 1 229 ? 13.695 -9.914 -9.626 1.00 92.94 229 TRP A N 1
ATOM 1901 C CA . TRP A 1 229 ? 15.013 -9.752 -9.017 1.00 92.94 229 TRP A CA 1
ATOM 1902 C C . TRP A 1 229 ? 15.696 -11.095 -8.764 1.00 92.94 229 TRP A C 1
ATOM 1904 O O . TRP A 1 229 ? 16.845 -11.273 -9.165 1.00 92.94 229 TRP A O 1
ATOM 1914 N N . ARG A 1 230 ? 14.971 -12.070 -8.207 1.00 91.62 230 ARG A N 1
ATOM 1915 C CA . ARG A 1 230 ? 15.489 -13.430 -8.011 1.00 91.62 230 ARG A CA 1
ATOM 1916 C C . ARG A 1 230 ? 15.933 -14.067 -9.332 1.00 91.62 230 ARG A C 1
ATOM 1918 O O . ARG A 1 230 ? 17.020 -14.628 -9.403 1.00 91.62 230 ARG A O 1
ATOM 1925 N N . LEU A 1 231 ? 15.141 -13.938 -10.401 1.00 92.81 231 LEU A N 1
ATOM 1926 C CA . LEU A 1 231 ? 15.517 -14.434 -11.735 1.00 92.81 231 LEU A CA 1
ATOM 1927 C C . LEU A 1 231 ? 16.755 -13.722 -12.293 1.00 92.81 231 LEU A C 1
ATOM 1929 O O . LEU A 1 231 ? 17.624 -14.356 -12.892 1.00 92.81 231 LEU A O 1
ATOM 1933 N N . HIS A 1 232 ? 16.863 -12.411 -12.075 1.00 91.81 232 HIS A N 1
ATOM 1934 C CA . HIS A 1 232 ? 18.049 -11.651 -12.453 1.00 91.81 232 HIS A CA 1
ATOM 1935 C C . HIS A 1 232 ? 19.299 -12.129 -11.700 1.00 91.81 232 HIS A C 1
ATOM 1937 O O . HIS A 1 232 ? 20.346 -12.293 -12.323 1.00 91.81 232 HIS A O 1
ATOM 1943 N N . GLN A 1 233 ? 19.186 -12.419 -10.402 1.00 92.69 233 GLN A N 1
ATOM 1944 C CA . GLN A 1 233 ? 20.281 -12.983 -9.609 1.00 92.69 233 GLN A CA 1
ATOM 1945 C C . GLN A 1 233 ? 20.678 -14.382 -10.084 1.00 92.69 233 GLN A C 1
ATOM 1947 O O . GLN A 1 233 ? 21.865 -14.633 -10.261 1.00 92.69 233 GLN A O 1
ATOM 1952 N N . ILE A 1 234 ? 19.711 -15.263 -10.374 1.00 92.44 234 ILE A N 1
ATOM 1953 C CA . ILE A 1 234 ? 19.982 -16.589 -10.961 1.00 92.44 234 ILE A CA 1
ATOM 1954 C C . ILE A 1 234 ? 20.742 -16.440 -12.280 1.00 92.44 234 ILE A C 1
ATOM 1956 O O . ILE A 1 234 ? 21.719 -17.146 -12.515 1.00 92.44 234 ILE A O 1
ATOM 1960 N N . ARG A 1 235 ? 20.332 -15.492 -13.130 1.00 92.31 235 ARG A N 1
ATOM 1961 C CA . ARG A 1 235 ? 21.018 -15.213 -14.395 1.00 92.31 235 ARG A CA 1
ATOM 1962 C C . ARG A 1 235 ? 22.453 -14.735 -14.177 1.00 92.31 235 ARG A C 1
ATOM 1964 O O . ARG A 1 235 ? 23.337 -15.197 -14.886 1.00 92.31 235 ARG A O 1
ATOM 1971 N N . LEU A 1 236 ? 22.690 -13.829 -13.228 1.00 90.06 236 LEU A N 1
ATOM 1972 C CA . LEU A 1 236 ? 24.046 -13.384 -12.885 1.00 90.06 236 LEU A CA 1
ATOM 1973 C C . LEU A 1 236 ? 24.903 -14.549 -12.381 1.00 90.06 236 LEU A C 1
ATOM 1975 O O . LEU A 1 236 ? 26.038 -14.686 -12.818 1.00 90.06 236 LEU A O 1
ATOM 1979 N N . LEU A 1 237 ? 24.334 -15.410 -11.535 1.00 90.44 237 LEU A N 1
ATOM 1980 C CA . LEU A 1 237 ? 25.010 -16.584 -10.986 1.00 90.44 237 LEU A CA 1
ATOM 1981 C C . LEU A 1 237 ? 25.332 -17.615 -12.078 1.00 90.44 237 LEU A C 1
ATOM 1983 O O . LEU A 1 237 ? 26.399 -18.216 -12.076 1.00 90.44 237 LEU A O 1
ATOM 1987 N N . TYR A 1 238 ? 24.436 -17.794 -13.051 1.00 88.94 238 TYR A N 1
ATOM 1988 C CA . TYR A 1 238 ? 24.692 -18.619 -14.231 1.00 88.94 238 TYR A CA 1
ATOM 1989 C C . TYR A 1 238 ? 25.834 -18.050 -15.080 1.00 88.94 238 TYR A C 1
ATOM 1991 O O . TYR A 1 238 ? 26.742 -18.784 -15.451 1.00 88.94 238 TYR A O 1
ATOM 1999 N N . LEU A 1 239 ? 25.813 -16.740 -15.346 1.00 85.94 239 LEU A N 1
ATOM 2000 C CA . LEU A 1 239 ? 26.851 -16.057 -16.122 1.00 85.94 239 LEU A CA 1
ATOM 2001 C C . LEU A 1 239 ? 28.207 -16.007 -15.407 1.00 85.94 239 LEU A C 1
ATOM 2003 O O . LEU A 1 239 ? 29.228 -15.890 -16.076 1.00 85.94 239 LEU A O 1
ATOM 2007 N N . SER A 1 240 ? 28.228 -16.071 -14.073 1.00 88.06 240 SER A N 1
ATOM 2008 C CA . SER A 1 240 ? 29.469 -16.090 -13.299 1.00 88.06 240 SER A CA 1
ATOM 2009 C C . SER A 1 240 ? 30.111 -17.472 -13.211 1.00 88.06 240 SER A C 1
ATOM 2011 O O . SER A 1 240 ? 31.265 -17.563 -12.799 1.00 88.06 240 SER A O 1
ATOM 2013 N N . LYS A 1 241 ? 29.393 -18.557 -13.540 1.00 83.12 241 LYS A N 1
ATOM 2014 C CA . LYS A 1 241 ? 30.008 -19.888 -13.591 1.00 83.12 241 LYS A CA 1
ATOM 2015 C C . LYS A 1 241 ? 30.998 -19.932 -14.762 1.00 83.12 241 LYS A C 1
ATOM 2017 O O . LYS A 1 241 ? 30.647 -19.470 -15.849 1.00 83.12 241 LYS A O 1
ATOM 2022 N N . PRO A 1 242 ? 32.210 -20.487 -14.578 1.00 82.00 242 PRO A N 1
ATOM 2023 C CA . PRO A 1 242 ? 33.122 -20.685 -15.692 1.00 82.00 242 PRO A CA 1
ATOM 2024 C C . PRO A 1 242 ? 32.440 -21.579 -16.727 1.00 82.00 242 PRO A C 1
ATOM 2026 O O . PRO A 1 242 ? 31.873 -22.620 -16.391 1.00 82.00 242 PRO A O 1
ATOM 2029 N N . VAL A 1 243 ? 32.477 -21.162 -17.990 1.00 73.75 243 VAL A N 1
ATOM 2030 C CA . VAL A 1 243 ? 32.025 -21.996 -19.103 1.00 73.75 243 VAL A CA 1
ATOM 2031 C C . VAL A 1 243 ? 33.127 -23.016 -19.359 1.00 73.75 243 VAL A C 1
ATOM 2033 O O . VAL A 1 243 ? 33.944 -22.839 -20.258 1.00 73.75 243 VAL A O 1
ATOM 2036 N N . SER A 1 244 ? 33.195 -24.073 -18.550 1.00 69.69 244 SER A N 1
ATOM 2037 C CA . SER A 1 244 ? 33.915 -25.265 -18.977 1.00 69.69 244 SER A CA 1
ATOM 2038 C C . SER A 1 244 ? 33.109 -25.864 -20.125 1.00 69.69 244 SER A C 1
ATOM 2040 O O . SER A 1 244 ? 32.041 -26.446 -19.931 1.00 69.69 244 SER A O 1
ATOM 2042 N N . ARG A 1 245 ? 33.583 -25.691 -21.364 1.00 65.25 245 ARG A N 1
ATOM 2043 C CA . ARG A 1 245 ? 33.244 -26.688 -22.380 1.00 65.25 245 ARG A CA 1
ATOM 2044 C C . ARG A 1 245 ? 33.789 -28.002 -21.822 1.00 65.25 245 ARG A C 1
ATOM 2046 O O . ARG A 1 245 ? 34.962 -28.004 -21.457 1.00 65.25 245 ARG A O 1
ATOM 2053 N N . PRO A 1 246 ? 32.997 -29.080 -21.690 1.00 60.19 246 PRO A N 1
ATOM 2054 C CA . PRO A 1 246 ? 33.620 -30.386 -21.603 1.00 60.19 246 PRO A CA 1
ATOM 2055 C C . PRO A 1 246 ? 34.482 -30.491 -22.859 1.00 60.19 246 PRO A C 1
ATOM 2057 O O . PRO A 1 246 ? 33.965 -30.490 -23.980 1.00 60.19 246 PRO A O 1
ATOM 2060 N N . GLU A 1 247 ? 35.797 -30.440 -22.678 1.00 62.00 247 GLU A N 1
ATOM 2061 C CA . GLU A 1 247 ? 36.726 -30.927 -23.678 1.00 62.00 247 GLU A CA 1
ATOM 2062 C C . GLU A 1 247 ? 36.391 -32.409 -23.778 1.00 62.00 247 GLU A C 1
ATOM 2064 O O . GLU A 1 247 ? 36.831 -33.229 -22.981 1.00 62.00 247 GLU A O 1
ATOM 2069 N N . TYR A 1 248 ? 35.476 -32.749 -24.686 1.00 62.44 248 TYR A N 1
ATOM 2070 C CA . TYR A 1 248 ? 35.439 -34.098 -25.198 1.00 62.44 248 TYR A CA 1
ATOM 2071 C C . TYR A 1 248 ? 36.771 -34.229 -25.921 1.00 62.44 248 TYR A C 1
ATOM 2073 O O . TYR A 1 248 ? 36.907 -33.781 -27.061 1.00 62.44 248 TYR A O 1
ATOM 2081 N N . GLU A 1 249 ? 37.783 -34.730 -25.213 1.00 57.69 249 GLU A N 1
ATOM 2082 C CA . GLU A 1 249 ? 38.933 -35.346 -25.849 1.00 57.69 249 GLU A CA 1
ATOM 2083 C C . GLU A 1 249 ? 38.333 -36.420 -26.749 1.00 57.69 249 GLU A C 1
ATOM 2085 O O . GLU A 1 249 ? 37.900 -37.484 -26.304 1.00 57.69 249 GLU A O 1
ATOM 2090 N N . TYR A 1 250 ? 38.172 -36.077 -28.025 1.00 59.78 250 TYR A N 1
ATOM 2091 C CA . TYR A 1 250 ? 37.903 -37.052 -29.056 1.00 59.78 250 TYR A CA 1
ATOM 2092 C C . TYR A 1 250 ? 39.156 -37.919 -29.099 1.00 59.78 250 TYR A C 1
ATOM 2094 O O . TYR A 1 250 ? 40.114 -37.609 -29.806 1.00 59.78 250 TYR A O 1
ATOM 2102 N N . PHE A 1 251 ? 39.169 -38.977 -28.291 1.00 54.41 251 PHE A N 1
ATOM 2103 C CA . PHE A 1 251 ? 40.052 -40.104 -28.506 1.00 54.41 251 PHE A CA 1
ATOM 2104 C C . PHE A 1 251 ? 39.628 -40.710 -29.844 1.00 54.41 251 PHE A C 1
ATOM 2106 O O . PHE A 1 251 ? 38.715 -41.531 -29.913 1.00 54.41 251 PHE A O 1
ATOM 2113 N N . TYR A 1 252 ? 40.236 -40.230 -30.926 1.00 52.19 252 TYR A N 1
ATOM 2114 C CA . TYR A 1 252 ? 40.310 -40.998 -32.155 1.00 52.19 252 TYR A CA 1
ATOM 2115 C C . TYR A 1 252 ? 41.127 -42.249 -31.812 1.00 52.19 252 TYR A C 1
ATOM 2117 O O . TYR A 1 252 ? 42.317 -42.141 -31.514 1.00 52.19 252 TYR A O 1
ATOM 2125 N N . MET A 1 253 ? 40.447 -43.397 -31.751 1.00 44.28 253 MET A N 1
ATOM 2126 C CA . MET A 1 253 ? 41.087 -44.703 -31.924 1.00 44.28 253 MET A CA 1
ATOM 2127 C C . MET A 1 253 ? 41.620 -44.821 -33.348 1.00 44.28 253 MET A C 1
ATOM 2129 O O . MET A 1 253 ? 40.902 -44.369 -34.271 1.00 44.28 253 MET A O 1
#